Protein AF-A0A7Y2ADX2-F1 (afdb_monomer_lite)

pLDDT: mean 72.51, std 19.2, range [35.09, 95.81]

Foldseek 3Di:
DQAADDDPDDDDPVVRDFDKDWDWDKDDPDPFKIKIWTWIQHCAQNRRDIDIWIWIWGQDPVSQWIWTDIPPAKTKIWGPPDPFKIKMWMKGKDKDWYWDDDPPDDDIKIWIWIKIKTKIKMKGDPDLFKIKMKMKMKIDIPFTAGDDDDDPDDDDDDRDDGDDDDIDIDIDIDMGTDPGPVVVD

Secondary structure (DSSP, 8-state):
-B-S----SS--GGGGB---EEEEEEEE-SSSEEEEEEEEEEEETTEEEEEEEEEEEEE-TTSSEEEEEEETTEEEEEEEEETTEEEEEEEEEEEEEEEE--TTSSSPEEEEEEEEEEEEEEEEEEETTEEEEEEEEEEEEEE--------TT-----------PPPEEEEEEEEEE---GGGG-

Structure (mmCIF, N/CA/C/O backbone):
data_AF-A0A7Y2ADX2-F1
#
_entry.id   AF-A0A7Y2ADX2-F1
#
loop_
_atom_site.group_PDB
_atom_site.id
_atom_site.type_symbol
_atom_site.label_atom_id
_atom_site.label_alt_id
_atom_site.label_comp_id
_atom_site.label_asym_id
_atom_site.label_entity_id
_atom_site.label_seq_id
_atom_site.pdbx_PDB_ins_code
_atom_site.Cartn_x
_atom_site.Cartn_y
_atom_site.Cartn_z
_atom_site.occupancy
_atom_site.B_iso_or_equiv
_atom_site.auth_seq_id
_atom_site.auth_comp_id
_atom_site.auth_asym_id
_atom_site.auth_atom_id
_atom_site.pdbx_PDB_model_num
ATOM 1 N N . ASP A 1 1 ? 12.861 -8.625 -9.118 1.00 37.97 1 ASP A N 1
ATOM 2 C CA . ASP A 1 1 ? 12.105 -9.553 -9.986 1.00 37.97 1 ASP A CA 1
ATOM 3 C C . ASP A 1 1 ? 12.881 -9.891 -11.244 1.00 37.97 1 ASP A C 1
ATOM 5 O O . ASP A 1 1 ? 13.654 -9.062 -11.714 1.00 37.97 1 ASP A O 1
ATOM 9 N N . LEU A 1 2 ? 12.689 -11.105 -11.765 1.00 39.09 2 LEU A N 1
ATOM 10 C CA . LEU A 1 2 ? 13.178 -11.524 -13.081 1.00 39.09 2 LEU A CA 1
ATOM 11 C C . LEU A 1 2 ? 12.022 -11.366 -14.075 1.00 39.09 2 LEU A C 1
ATOM 13 O O . LEU A 1 2 ? 11.062 -12.126 -14.009 1.00 39.09 2 LEU A O 1
ATOM 17 N N . ASN A 1 3 ? 12.097 -10.378 -14.966 1.00 45.97 3 ASN A N 1
ATOM 18 C CA . ASN A 1 3 ? 11.063 -10.101 -15.969 1.00 45.97 3 ASN A CA 1
ATOM 19 C C . ASN A 1 3 ? 11.703 -10.089 -17.369 1.00 45.97 3 ASN A C 1
ATOM 21 O O . ASN A 1 3 ? 12.487 -9.187 -17.663 1.00 45.97 3 ASN A O 1
ATOM 25 N N . GLY A 1 4 ? 11.383 -11.067 -18.226 1.00 45.84 4 GLY A N 1
ATOM 26 C CA . GLY A 1 4 ? 11.897 -11.153 -19.602 1.00 45.84 4 GLY A CA 1
ATOM 27 C C . GLY A 1 4 ? 11.501 -12.440 -20.340 1.00 45.84 4 GLY A C 1
ATOM 28 O O . GLY A 1 4 ? 11.023 -13.389 -19.721 1.00 45.84 4 GLY A O 1
ATOM 29 N N . ASP A 1 5 ? 11.686 -12.454 -21.665 1.00 45.06 5 ASP A N 1
ATOM 30 C CA . ASP A 1 5 ? 11.511 -13.641 -22.515 1.00 45.06 5 ASP A CA 1
ATOM 31 C 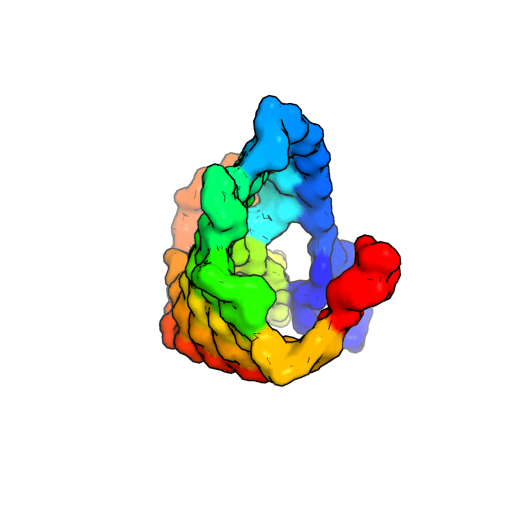C . ASP A 1 5 ? 12.746 -14.552 -22.403 1.00 45.06 5 ASP A C 1
ATOM 33 O O . ASP A 1 5 ? 13.867 -14.168 -22.749 1.00 45.06 5 ASP A O 1
ATOM 37 N N . PHE A 1 6 ? 12.555 -15.758 -21.869 1.00 52.34 6 PHE A N 1
ATOM 38 C CA . PHE A 1 6 ? 13.632 -16.702 -21.585 1.00 52.34 6 PHE A CA 1
ATOM 39 C C . PHE A 1 6 ? 13.892 -17.593 -22.803 1.00 52.34 6 PHE A C 1
ATOM 41 O O . PHE A 1 6 ? 13.465 -18.748 -22.845 1.00 52.34 6 PHE A O 1
ATOM 48 N N . LYS A 1 7 ? 14.639 -17.105 -23.798 1.00 47.12 7 LYS A N 1
ATOM 49 C CA . LYS A 1 7 ? 15.214 -18.017 -24.797 1.00 47.12 7 LYS A CA 1
ATOM 50 C C . LYS A 1 7 ? 16.432 -18.720 -24.195 1.00 47.12 7 LYS A C 1
ATOM 52 O O . LYS A 1 7 ? 17.486 -18.126 -23.983 1.00 47.12 7 LYS A O 1
ATOM 57 N N . VAL A 1 8 ? 16.261 -20.010 -23.897 1.00 47.91 8 VAL A N 1
ATOM 58 C CA . VAL A 1 8 ? 17.317 -20.916 -23.424 1.00 47.91 8 VAL A CA 1
ATOM 59 C C . VAL A 1 8 ? 18.363 -21.067 -24.529 1.00 47.91 8 VAL A C 1
ATOM 61 O O . VAL A 1 8 ? 18.195 -21.852 -25.457 1.00 47.91 8 VAL A O 1
ATOM 64 N N . GLY A 1 9 ? 19.435 -20.284 -24.445 1.00 50.28 9 GLY A N 1
ATOM 65 C CA . GLY A 1 9 ? 20.543 -20.366 -25.389 1.00 50.28 9 GLY A CA 1
ATOM 66 C C . GLY A 1 9 ? 21.407 -19.112 -25.401 1.00 50.28 9 GLY A C 1
ATOM 67 O O . GLY A 1 9 ? 21.120 -18.163 -26.119 1.00 50.28 9 GLY A O 1
ATOM 68 N N . SER A 1 10 ? 22.520 -19.155 -24.665 1.00 44.31 10 SER A N 1
ATOM 69 C CA . SER A 1 10 ? 23.693 -18.271 -24.804 1.00 44.31 10 SER A CA 1
ATOM 70 C C . SER A 1 10 ? 23.552 -16.778 -24.454 1.00 44.31 10 SER A C 1
ATOM 72 O O . SER A 1 10 ? 23.865 -15.935 -25.291 1.00 44.31 10 SER A O 1
ATOM 74 N N . ARG A 1 11 ? 23.183 -16.418 -23.213 1.00 48.66 11 ARG A N 1
ATOM 75 C CA . ARG A 1 11 ? 23.551 -15.096 -22.653 1.00 48.66 11 ARG A CA 1
ATOM 76 C C . ARG A 1 11 ? 23.473 -15.027 -21.128 1.00 48.66 11 ARG A C 1
ATOM 78 O O . ARG A 1 11 ? 22.704 -15.763 -20.513 1.00 48.66 11 ARG A O 1
ATOM 85 N N . ASP A 1 12 ? 24.324 -14.174 -20.556 1.00 51.59 12 ASP A N 1
ATOM 86 C CA . ASP A 1 12 ? 24.577 -14.060 -19.120 1.00 51.59 12 ASP A CA 1
ATOM 87 C C . ASP A 1 12 ? 23.336 -13.596 -18.345 1.00 51.59 12 ASP A C 1
ATOM 89 O O . ASP A 1 12 ? 22.668 -12.617 -18.669 1.00 51.59 12 ASP A O 1
ATOM 93 N N . MET A 1 13 ? 23.034 -14.327 -17.274 1.00 50.97 13 MET A N 1
ATOM 94 C CA . MET A 1 13 ? 21.841 -14.169 -16.436 1.00 50.97 13 MET A CA 1
ATOM 95 C C . MET A 1 13 ? 21.802 -12.826 -15.671 1.00 50.97 13 MET A C 1
ATOM 97 O O . MET A 1 13 ? 20.776 -12.477 -15.087 1.00 50.97 13 MET A O 1
ATOM 101 N N . SER A 1 14 ? 22.910 -12.073 -15.673 1.00 54.25 14 SER A N 1
ATOM 102 C CA . SER A 1 14 ? 23.072 -10.769 -15.019 1.00 54.25 14 SER A CA 1
ATOM 103 C C . SER A 1 14 ? 22.248 -9.656 -15.655 1.00 54.25 14 SER A C 1
ATOM 105 O O . SER A 1 14 ? 21.783 -8.776 -14.935 1.00 54.25 14 SER A O 1
ATOM 107 N N . ASP A 1 15 ? 22.009 -9.715 -16.965 1.00 52.75 15 ASP A N 1
ATOM 108 C CA . ASP A 1 15 ? 21.338 -8.633 -17.700 1.00 52.75 15 ASP A CA 1
ATOM 109 C C . ASP A 1 15 ? 19.821 -8.589 -17.428 1.00 52.75 15 ASP A C 1
ATOM 111 O O . ASP A 1 15 ? 19.144 -7.610 -17.737 1.00 52.75 15 ASP A O 1
ATOM 115 N N . PHE A 1 16 ? 19.281 -9.639 -16.798 1.00 53.59 16 PHE A N 1
ATOM 116 C CA . PHE A 1 16 ? 17.865 -9.772 -16.440 1.00 53.59 16 PHE A CA 1
ATOM 117 C C . PHE A 1 16 ? 17.580 -9.488 -14.957 1.00 53.59 16 PHE A C 1
ATOM 119 O O . PHE A 1 16 ? 16.416 -9.439 -14.548 1.00 53.59 16 PHE A O 1
ATOM 126 N N . LEU A 1 17 ? 18.619 -9.310 -14.132 1.00 58.50 17 LEU A N 1
ATOM 127 C CA . LEU A 1 17 ? 18.470 -9.070 -12.699 1.00 58.50 17 LEU A CA 1
ATOM 128 C C . LEU A 1 17 ? 18.126 -7.604 -12.426 1.00 58.50 17 LEU A C 1
ATOM 130 O O . LEU A 1 17 ? 18.990 -6.733 -12.359 1.00 58.50 17 LEU A O 1
ATOM 134 N N . ARG A 1 18 ? 16.839 -7.336 -12.192 1.00 60.28 18 ARG A N 1
ATOM 135 C CA . ARG A 1 18 ? 16.364 -6.037 -11.704 1.00 60.28 18 ARG A CA 1
ATOM 136 C C . ARG A 1 18 ? 16.272 -6.055 -10.178 1.00 60.28 18 ARG A C 1
ATOM 138 O O . ARG A 1 18 ? 15.409 -6.727 -9.605 1.00 60.28 18 ARG A O 1
ATOM 145 N N . THR A 1 19 ? 17.149 -5.289 -9.530 1.00 64.50 19 THR A N 1
ATOM 146 C CA . THR A 1 19 ? 17.191 -5.116 -8.069 1.00 64.50 19 THR A CA 1
ATOM 147 C C . THR A 1 19 ? 16.574 -3.781 -7.668 1.00 64.50 19 THR A C 1
ATOM 149 O O . THR A 1 19 ? 17.030 -2.730 -8.108 1.00 64.50 19 THR A O 1
ATOM 152 N N . SER A 1 20 ? 15.569 -3.817 -6.799 1.00 66.44 20 SER A N 1
ATOM 153 C CA . SER A 1 20 ? 15.026 -2.640 -6.117 1.00 66.44 20 SER A CA 1
ATOM 154 C C . SER A 1 20 ? 15.457 -2.652 -4.653 1.00 66.44 20 SER A C 1
ATOM 156 O O . SER A 1 20 ? 15.402 -3.696 -4.003 1.00 66.44 20 SER A O 1
ATOM 158 N N . ALA A 1 21 ? 15.850 -1.502 -4.117 1.00 75.56 21 ALA A N 1
ATOM 159 C CA . ALA A 1 21 ? 16.214 -1.344 -2.714 1.00 75.56 21 ALA A CA 1
ATOM 160 C C . ALA A 1 21 ? 15.541 -0.098 -2.139 1.00 75.56 21 ALA A C 1
ATOM 162 O O . ALA A 1 21 ? 15.499 0.943 -2.785 1.00 75.56 21 ALA A O 1
ATOM 163 N N . VAL A 1 22 ? 15.029 -0.185 -0.914 1.00 79.56 22 VAL A N 1
ATOM 164 C CA . VAL A 1 22 ? 14.424 0.957 -0.220 1.00 79.56 22 VAL A CA 1
ATOM 165 C C . VAL A 1 22 ? 15.031 1.056 1.169 1.00 79.56 22 VAL A C 1
ATOM 167 O O . VAL A 1 22 ? 15.044 0.082 1.917 1.00 79.56 22 VAL A O 1
ATOM 170 N N . ALA A 1 23 ? 15.531 2.238 1.512 1.00 84.31 23 ALA A N 1
ATOM 171 C CA . ALA A 1 23 ? 16.031 2.558 2.839 1.00 84.31 23 ALA A CA 1
ATOM 172 C C . ALA A 1 23 ? 15.121 3.619 3.456 1.00 84.31 23 ALA A C 1
ATOM 174 O O . ALA A 1 23 ? 14.997 4.706 2.900 1.00 84.31 23 ALA A O 1
ATOM 175 N N . LEU A 1 24 ? 14.492 3.310 4.592 1.00 85.19 24 LEU A N 1
ATOM 176 C CA . LEU A 1 24 ? 13.612 4.215 5.335 1.00 85.19 24 LEU A CA 1
ATOM 177 C C . LEU A 1 24 ? 14.121 4.371 6.765 1.00 85.19 24 LEU A C 1
ATOM 179 O O . LEU A 1 24 ? 14.483 3.391 7.414 1.00 85.19 24 LEU A O 1
ATOM 183 N N . TYR A 1 25 ? 14.085 5.597 7.269 1.00 88.44 25 TYR A N 1
ATOM 184 C CA . TYR A 1 25 ? 14.363 5.917 8.657 1.00 88.44 25 TYR A CA 1
ATOM 185 C C . TYR A 1 25 ? 13.119 6.526 9.306 1.00 88.44 25 TYR A C 1
ATOM 187 O O . TYR A 1 25 ? 12.644 7.586 8.895 1.00 88.44 25 TYR A O 1
ATOM 195 N N . GLY A 1 26 ? 12.557 5.803 10.278 1.00 90.00 26 GLY A N 1
ATOM 196 C CA . GLY A 1 26 ? 11.286 6.113 10.929 1.00 90.00 26 GLY A CA 1
ATOM 197 C C . GLY A 1 26 ? 11.455 6.746 12.305 1.00 90.00 26 GLY A C 1
ATOM 198 O O . GLY A 1 26 ? 12.150 6.208 13.162 1.00 90.00 26 GLY A O 1
ATOM 199 N N . PHE A 1 27 ? 10.746 7.845 12.532 1.00 90.56 27 PHE A N 1
ATOM 200 C CA . PHE A 1 27 ? 10.614 8.524 13.809 1.00 90.56 27 PHE A CA 1
ATOM 201 C C . PHE A 1 27 ? 9.172 8.413 14.298 1.00 90.56 27 PHE A C 1
ATOM 203 O O . PHE A 1 27 ? 8.222 8.772 13.595 1.00 90.56 27 PHE A O 1
ATOM 210 N N . LYS A 1 28 ? 9.001 7.945 15.534 1.00 90.00 28 LYS A N 1
ATOM 211 C CA . LYS A 1 28 ? 7.713 8.013 16.221 1.00 90.00 28 LYS A CA 1
ATOM 212 C C . LYS A 1 28 ? 7.543 9.426 16.778 1.00 90.00 28 LYS A C 1
ATOM 214 O O . LYS A 1 28 ? 8.301 9.817 17.660 1.00 90.00 28 LYS A O 1
ATOM 219 N N . VAL A 1 29 ? 6.599 10.188 16.227 1.00 86.56 29 VAL A N 1
ATOM 220 C CA . VAL A 1 29 ? 6.349 11.583 16.630 1.00 86.56 29 VAL A CA 1
ATOM 221 C C . VAL A 1 29 ? 5.422 11.618 17.840 1.00 86.56 29 VAL A C 1
ATOM 223 O O . VAL A 1 29 ? 5.742 12.258 18.833 1.00 86.56 29 VAL A O 1
ATOM 226 N N . ASP A 1 30 ? 4.322 10.868 17.771 1.00 85.44 30 ASP A N 1
ATOM 227 C CA . ASP A 1 30 ? 3.309 10.765 18.824 1.00 85.44 30 ASP A CA 1
ATOM 228 C C . ASP A 1 30 ? 2.964 9.283 19.081 1.00 85.44 30 ASP A C 1
ATOM 230 O O . ASP A 1 30 ? 3.464 8.376 18.407 1.00 85.44 30 ASP A O 1
ATOM 234 N N . SER A 1 31 ? 2.089 8.995 20.051 1.00 83.94 31 SER A N 1
ATOM 235 C CA . SER A 1 31 ? 1.569 7.633 20.254 1.00 83.94 31 SER A CA 1
ATOM 236 C C . SER A 1 31 ? 0.827 7.107 19.021 1.00 83.94 31 SER A C 1
ATOM 238 O O . SER A 1 31 ? 0.911 5.913 18.734 1.00 83.94 31 SER A O 1
ATOM 240 N N . ASP A 1 32 ? 0.167 8.005 18.288 1.00 85.44 32 ASP A N 1
ATOM 241 C CA . ASP A 1 32 ? -0.698 7.743 17.143 1.00 85.44 32 ASP A CA 1
ATOM 242 C C . ASP A 1 32 ? -0.035 8.053 15.790 1.00 85.44 32 ASP A C 1
ATOM 244 O O . ASP A 1 32 ? -0.627 7.760 14.751 1.00 85.44 32 ASP A O 1
ATOM 248 N N . ARG A 1 33 ? 1.177 8.635 15.768 1.00 87.94 33 ARG A N 1
ATOM 249 C CA . ARG A 1 33 ? 1.826 9.126 14.538 1.00 87.94 33 ARG A CA 1
ATOM 250 C C . ARG A 1 33 ? 3.267 8.684 14.399 1.00 87.94 33 ARG A C 1
ATOM 252 O O . ARG A 1 33 ? 4.100 8.905 15.277 1.00 87.94 33 ARG A O 1
ATOM 259 N N . THR A 1 34 ? 3.573 8.147 13.227 1.00 91.31 34 THR A N 1
ATOM 260 C CA . THR A 1 34 ? 4.922 7.754 12.826 1.00 91.31 34 THR A CA 1
ATOM 261 C C . THR A 1 34 ? 5.228 8.343 11.460 1.00 91.31 34 THR A C 1
ATOM 263 O O . THR A 1 34 ? 4.425 8.238 10.536 1.00 91.31 34 THR A O 1
ATOM 266 N N . VAL A 1 35 ? 6.395 8.961 11.330 1.00 91.50 35 VAL A N 1
ATOM 267 C CA . VAL A 1 35 ? 6.878 9.534 10.072 1.00 91.50 35 VAL A CA 1
ATOM 268 C C . VAL A 1 35 ? 8.175 8.842 9.709 1.00 91.50 35 VAL A C 1
ATOM 270 O O . VAL A 1 35 ? 9.055 8.717 10.552 1.00 91.50 35 VAL A O 1
ATOM 273 N N . ALA A 1 36 ? 8.314 8.399 8.469 1.00 90.25 36 ALA A N 1
ATOM 274 C CA . ALA A 1 36 ? 9.543 7.836 7.944 1.00 90.25 36 ALA A CA 1
ATOM 275 C C . ALA A 1 36 ? 10.008 8.625 6.724 1.00 90.25 36 ALA A C 1
ATOM 277 O O . ALA A 1 36 ? 9.212 9.004 5.869 1.00 90.25 36 ALA A O 1
ATOM 278 N N . LEU A 1 37 ? 11.311 8.860 6.650 1.00 90.31 37 LEU A N 1
ATOM 279 C CA . LEU A 1 37 ? 11.966 9.503 5.520 1.00 90.31 37 LEU A CA 1
ATOM 280 C C . LEU A 1 37 ? 13.008 8.554 4.962 1.00 90.31 37 LEU A C 1
ATOM 282 O O . LEU A 1 37 ? 13.715 7.889 5.718 1.00 90.31 37 LEU A O 1
ATOM 286 N N . GLY A 1 38 ? 13.129 8.497 3.646 1.00 87.31 38 GLY A N 1
ATOM 287 C CA . GLY A 1 38 ? 14.125 7.641 3.043 1.00 87.31 38 GLY A CA 1
ATOM 288 C C . GLY A 1 38 ? 14.275 7.807 1.550 1.00 87.31 38 GLY A C 1
ATOM 289 O O . GLY A 1 38 ? 13.786 8.763 0.954 1.00 87.31 38 GLY A O 1
ATOM 290 N N . LEU A 1 39 ? 14.998 6.863 0.965 1.00 84.94 39 LEU A N 1
ATOM 291 C CA . LEU A 1 39 ? 15.310 6.819 -0.452 1.00 84.94 39 LEU A CA 1
ATOM 292 C C . LEU A 1 39 ? 14.952 5.438 -0.987 1.00 84.94 39 LEU A C 1
ATOM 294 O O . LEU A 1 39 ? 15.259 4.413 -0.375 1.00 84.94 39 LEU A O 1
ATOM 298 N N . SER A 1 40 ? 14.317 5.427 -2.148 1.00 80.94 40 SER A N 1
ATOM 299 C CA . SER A 1 40 ? 14.081 4.220 -2.928 1.00 80.94 40 SER A CA 1
ATOM 300 C C . SER A 1 40 ? 14.953 4.251 -4.170 1.00 80.94 40 SER A C 1
ATOM 302 O O . SER A 1 40 ? 15.000 5.253 -4.874 1.00 80.94 40 SER A O 1
ATOM 304 N N . TYR A 1 41 ? 15.648 3.151 -4.418 1.00 77.19 41 TYR A N 1
ATOM 305 C CA . TYR A 1 41 ? 16.287 2.823 -5.678 1.00 77.19 41 TYR A CA 1
ATOM 306 C C . TYR A 1 41 ? 15.402 1.792 -6.371 1.00 77.19 41 TYR A C 1
ATOM 308 O O . TYR A 1 41 ? 15.243 0.668 -5.886 1.00 77.19 41 TYR A O 1
ATOM 316 N N . SER A 1 42 ? 14.730 2.185 -7.445 1.00 68.31 42 SER A N 1
ATOM 317 C CA . SER A 1 42 ? 13.776 1.326 -8.152 1.00 68.31 42 SER A CA 1
ATOM 318 C C . SER A 1 42 ? 13.666 1.720 -9.619 1.00 68.31 42 SER A C 1
ATOM 320 O O . SER A 1 42 ? 13.999 2.838 -10.004 1.00 68.31 42 SER A O 1
ATOM 322 N N . TYR A 1 43 ? 13.183 0.791 -10.440 1.00 61.69 43 TYR A N 1
ATOM 323 C CA . TYR A 1 43 ? 12.965 0.994 -11.873 1.00 61.69 43 TYR A CA 1
ATOM 324 C C . TYR A 1 43 ? 11.580 1.611 -12.128 1.00 61.69 43 TYR A C 1
ATOM 326 O O . TYR A 1 43 ? 10.711 0.985 -12.728 1.00 61.69 43 TYR A O 1
ATOM 334 N N . VAL A 1 44 ? 11.345 2.811 -11.591 1.00 58.22 44 VAL A N 1
ATOM 335 C CA . VAL A 1 44 ? 10.087 3.555 -11.780 1.00 58.22 4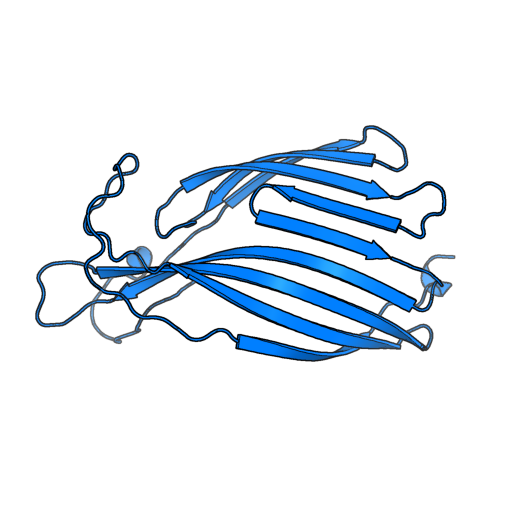4 VAL A CA 1
ATOM 336 C C . VAL A 1 44 ? 10.175 4.336 -13.093 1.00 58.22 44 VAL A C 1
ATOM 338 O O . VAL A 1 44 ? 11.227 4.900 -13.380 1.00 58.22 44 VAL A O 1
ATOM 341 N N . PHE A 1 45 ? 9.099 4.355 -13.889 1.00 54.78 45 PHE A N 1
ATOM 342 C CA . PHE A 1 45 ? 9.094 4.915 -15.255 1.00 54.78 45 PHE A CA 1
ATOM 343 C C . PHE A 1 45 ? 10.182 4.306 -16.151 1.00 54.78 45 PHE A C 1
ATOM 345 O O . PHE A 1 45 ? 10.877 5.018 -16.858 1.00 54.78 45 PHE A O 1
ATOM 352 N N . GLY A 1 46 ? 10.421 2.996 -16.018 1.00 51.94 46 GLY A N 1
ATOM 353 C CA . GLY A 1 46 ? 11.352 2.272 -16.883 1.00 51.94 46 GLY A CA 1
ATOM 354 C C . GLY A 1 46 ? 12.822 2.687 -16.824 1.00 51.94 46 GLY A C 1
ATOM 355 O O . GLY A 1 46 ? 13.627 2.264 -17.648 1.00 51.94 46 GLY A O 1
ATOM 356 N N . GLN A 1 47 ? 13.219 3.447 -15.808 1.00 58.56 47 GLN A N 1
ATOM 357 C CA . GLN A 1 47 ? 14.607 3.842 -15.616 1.00 58.56 47 GLN A CA 1
ATOM 358 C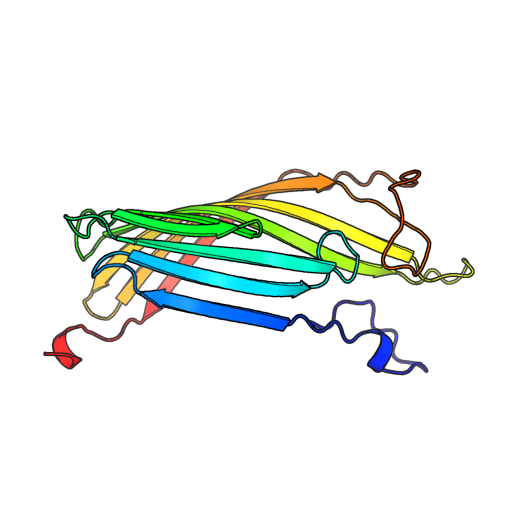 C . GLN A 1 47 ? 15.017 3.615 -14.170 1.00 58.56 47 GLN A C 1
ATOM 360 O O . GLN A 1 47 ? 14.217 3.780 -13.246 1.00 58.56 47 GLN A O 1
ATOM 365 N N . ALA A 1 48 ? 16.281 3.237 -13.963 1.00 68.19 48 ALA A N 1
ATOM 366 C CA . ALA A 1 48 ? 16.853 3.148 -12.627 1.00 68.19 48 ALA A CA 1
ATOM 367 C C . ALA A 1 48 ? 16.835 4.543 -11.983 1.00 68.19 48 ALA A C 1
ATOM 369 O O . ALA A 1 48 ? 17.637 5.411 -12.324 1.00 68.19 48 ALA A O 1
ATOM 370 N N . SER A 1 49 ? 15.905 4.742 -11.053 1.00 66.75 49 SER A N 1
ATOM 371 C CA . SER A 1 49 ? 15.606 6.039 -10.458 1.00 66.75 49 SER A CA 1
ATOM 372 C C . SER A 1 49 ? 15.806 5.991 -8.948 1.00 66.75 49 SER A C 1
ATOM 374 O O . SER A 1 49 ? 15.409 5.033 -8.278 1.00 66.75 49 SER A O 1
ATOM 376 N N . ILE A 1 50 ? 16.417 7.046 -8.403 1.00 76.56 50 ILE A N 1
ATOM 377 C CA . ILE A 1 50 ? 16.505 7.273 -6.958 1.00 76.56 50 ILE A CA 1
ATOM 378 C C . ILE A 1 50 ? 15.439 8.300 -6.590 1.00 76.56 50 ILE A C 1
ATOM 380 O O . ILE A 1 50 ? 15.562 9.472 -6.941 1.00 76.56 50 ILE A O 1
ATOM 384 N N . LEU A 1 51 ? 14.397 7.866 -5.884 1.00 79.44 51 LEU A N 1
ATOM 385 C CA . LEU A 1 51 ? 13.290 8.727 -5.475 1.00 79.44 51 LEU A CA 1
ATOM 386 C C . LEU A 1 51 ? 13.263 8.898 -3.954 1.00 79.44 51 LEU A C 1
ATOM 388 O O . LEU A 1 51 ? 13.373 7.900 -3.227 1.00 79.44 51 LEU A O 1
ATOM 392 N N . PRO A 1 52 ? 13.083 10.133 -3.450 1.00 83.31 52 PRO A N 1
ATOM 393 C CA . PRO A 1 52 ? 12.792 10.341 -2.044 1.00 83.31 52 PRO A CA 1
ATOM 394 C C . PRO A 1 52 ? 11.442 9.719 -1.697 1.00 83.31 52 PRO A C 1
ATOM 396 O O . PRO A 1 52 ? 10.457 9.906 -2.410 1.00 83.31 52 PRO A O 1
ATOM 399 N N . VAL A 1 53 ? 11.413 8.989 -0.585 1.00 84.00 53 VAL A N 1
ATOM 400 C CA . VAL A 1 53 ? 10.208 8.360 -0.051 1.00 84.00 53 VAL A CA 1
ATOM 401 C C . VAL A 1 53 ? 9.867 8.995 1.281 1.00 84.00 53 VAL A C 1
ATOM 403 O O . VAL A 1 53 ? 10.698 9.063 2.189 1.00 84.00 53 VAL A O 1
ATOM 406 N N . ILE A 1 54 ? 8.619 9.436 1.399 1.00 85.88 54 ILE A N 1
ATOM 407 C CA . ILE A 1 54 ? 8.068 9.956 2.647 1.00 85.88 54 ILE A CA 1
ATOM 408 C C . ILE A 1 54 ? 6.924 9.043 3.049 1.00 85.88 54 ILE A C 1
ATOM 410 O O . ILE A 1 54 ? 5.905 8.986 2.362 1.00 85.88 54 ILE A O 1
ATOM 414 N N . ALA A 1 55 ? 7.094 8.341 4.164 1.00 87.00 55 ALA A N 1
ATOM 415 C CA . ALA A 1 55 ? 6.054 7.525 4.757 1.00 87.00 55 ALA A CA 1
ATOM 416 C C . ALA A 1 55 ? 5.426 8.250 5.953 1.00 87.00 55 ALA A C 1
ATOM 418 O O . ALA A 1 55 ? 6.122 8.744 6.837 1.00 87.00 55 ALA A O 1
ATOM 419 N N . TYR A 1 56 ? 4.105 8.315 5.997 1.00 88.62 56 TYR A N 1
ATOM 420 C CA . TYR A 1 56 ? 3.345 8.927 7.072 1.00 88.62 56 TYR A CA 1
ATOM 421 C C . TYR A 1 56 ? 2.245 7.974 7.514 1.00 88.62 56 TYR A C 1
ATOM 423 O O . TYR A 1 56 ? 1.348 7.643 6.744 1.00 88.62 56 TYR A O 1
ATOM 431 N N . TYR A 1 57 ? 2.311 7.569 8.773 1.00 88.62 57 TYR A N 1
ATOM 432 C CA . TYR A 1 57 ? 1.324 6.719 9.411 1.00 88.62 57 TYR A CA 1
ATOM 433 C C . TYR A 1 57 ? 0.662 7.502 10.531 1.00 88.62 57 TYR A C 1
ATOM 435 O O . TYR A 1 57 ? 1.340 7.996 11.435 1.00 88.62 57 TYR A O 1
ATOM 443 N N . LYS A 1 58 ? -0.663 7.598 10.492 1.00 88.31 58 LYS A N 1
ATOM 444 C CA . LYS A 1 58 ? -1.456 8.200 11.560 1.00 88.31 58 LYS A CA 1
ATOM 445 C C . LYS A 1 58 ? -2.648 7.328 11.890 1.00 88.31 58 LYS A C 1
ATOM 447 O O . LYS A 1 58 ? -3.431 6.994 11.011 1.00 88.31 58 LYS A O 1
ATOM 452 N N . THR A 1 59 ? -2.824 7.032 13.166 1.00 84.00 59 THR A N 1
ATOM 453 C CA . THR A 1 59 ? -4.068 6.488 13.713 1.00 84.00 59 THR A CA 1
ATOM 454 C C . THR A 1 59 ? -4.847 7.642 14.349 1.00 84.00 59 THR A C 1
ATOM 456 O O . THR A 1 59 ? -4.255 8.565 14.891 1.00 84.00 59 THR A O 1
ATOM 459 N N . SER A 1 60 ? -6.168 7.689 14.205 1.00 81.81 60 SER A N 1
ATOM 460 C CA . SER A 1 60 ? -6.997 8.737 14.819 1.00 81.81 60 SER A CA 1
ATOM 461 C C . SER A 1 60 ? -7.280 8.433 16.295 1.00 81.81 60 SER A C 1
ATOM 463 O O . SER A 1 60 ? -7.126 7.293 16.726 1.00 81.81 60 SER A O 1
ATOM 465 N N . PHE A 1 61 ? -7.752 9.435 17.046 1.00 63.84 61 PHE A N 1
ATOM 466 C CA . PHE A 1 61 ? -8.050 9.348 18.485 1.00 63.84 61 PHE A CA 1
ATOM 467 C C . PHE A 1 61 ? -9.037 8.231 18.858 1.00 63.84 61 PHE A C 1
ATOM 469 O O . PHE A 1 61 ? -8.904 7.651 19.928 1.00 63.84 61 PHE A O 1
ATOM 476 N N . ASP A 1 62 ? -9.980 7.898 17.974 1.00 75.50 62 ASP A N 1
ATOM 477 C CA . ASP A 1 62 ? -10.942 6.812 18.211 1.00 75.50 62 ASP A CA 1
ATOM 478 C C . ASP A 1 62 ? -10.406 5.427 17.803 1.00 75.50 62 ASP A C 1
ATOM 480 O O . ASP A 1 62 ? -11.152 4.454 17.842 1.00 75.50 62 ASP A O 1
ATOM 484 N N . GLU A 1 63 ? -9.164 5.327 17.311 1.00 79.94 63 GLU A N 1
ATOM 485 C CA . GLU A 1 63 ? -8.532 4.113 16.750 1.00 79.94 63 GLU A CA 1
ATOM 486 C C . GLU A 1 63 ? -9.246 3.501 15.525 1.00 79.94 63 GLU A C 1
ATOM 488 O O . GLU A 1 63 ? -8.748 2.569 14.893 1.00 79.94 63 GLU A O 1
ATOM 493 N N . ARG A 1 64 ? -10.386 4.073 15.120 1.00 89.25 64 ARG A N 1
ATOM 494 C CA . ARG A 1 64 ? -11.200 3.620 13.982 1.00 89.25 64 ARG A CA 1
ATOM 495 C C . ARG A 1 64 ? -10.703 4.099 12.631 1.00 89.25 64 ARG A C 1
ATOM 497 O O . ARG A 1 64 ? -11.177 3.603 11.619 1.00 89.25 64 ARG A O 1
ATOM 504 N N . TRP A 1 65 ? -9.824 5.090 12.580 1.00 91.19 65 TRP A N 1
ATOM 505 C CA . TRP A 1 65 ? -9.305 5.624 11.322 1.00 91.19 65 TRP A CA 1
ATOM 506 C C . TRP A 1 65 ? -7.789 5.535 11.314 1.00 91.19 65 TRP A C 1
ATOM 508 O O . TRP A 1 65 ? -7.140 5.938 12.276 1.00 91.19 65 TRP A O 1
ATOM 518 N N . GLY A 1 66 ? -7.240 5.019 10.224 1.00 91.06 66 GLY A N 1
ATOM 519 C CA . GLY A 1 66 ? -5.818 4.994 9.928 1.00 91.06 66 GLY A CA 1
ATOM 520 C C . GLY A 1 66 ? -5.559 5.680 8.594 1.00 91.06 66 GLY A C 1
ATOM 521 O O . GLY A 1 66 ? -6.327 5.516 7.652 1.00 91.06 66 GLY A O 1
ATOM 522 N N . LEU A 1 67 ? -4.485 6.446 8.514 1.00 92.06 67 LEU A N 1
ATOM 523 C CA . LEU A 1 67 ? -3.971 7.034 7.290 1.00 92.06 67 LEU A CA 1
ATOM 524 C C . LEU A 1 67 ? -2.548 6.518 7.093 1.00 92.06 67 LEU A C 1
ATOM 526 O O . LEU A 1 67 ? -1.717 6.652 7.991 1.00 92.06 67 LEU A O 1
ATOM 530 N N . GLU A 1 68 ? -2.289 5.945 5.927 1.00 90.81 68 GLU A N 1
ATOM 531 C CA . GLU A 1 68 ? -1.010 5.378 5.516 1.00 90.81 68 GLU A CA 1
ATOM 532 C C . GLU A 1 68 ? -0.627 6.037 4.190 1.00 90.81 68 GLU A C 1
ATOM 534 O O . GLU A 1 68 ? -1.223 5.769 3.151 1.00 90.81 68 GLU A O 1
ATOM 539 N N . LEU A 1 69 ? 0.330 6.954 4.211 1.00 90.50 69 LEU A N 1
ATOM 540 C CA . LEU A 1 69 ? 0.852 7.597 3.008 1.00 90.50 69 LEU A CA 1
ATOM 541 C C . LEU A 1 69 ? 2.283 7.130 2.803 1.00 90.50 69 LEU A C 1
ATOM 543 O O . LEU A 1 69 ? 3.061 7.139 3.748 1.00 90.50 69 LEU A O 1
ATOM 547 N N . VAL A 1 70 ? 2.648 6.764 1.584 1.00 87.94 70 VAL A N 1
ATOM 548 C CA . VAL A 1 70 ? 4.019 6.449 1.177 1.00 87.94 70 VAL A CA 1
ATOM 549 C C . VAL A 1 70 ? 4.260 7.163 -0.143 1.00 87.94 70 VAL A C 1
ATOM 551 O O . VAL A 1 70 ? 4.073 6.597 -1.211 1.00 87.94 70 VAL A O 1
ATOM 554 N N . LEU A 1 71 ? 4.616 8.441 -0.094 1.00 85.81 71 LEU A N 1
ATOM 555 C CA . LEU A 1 71 ? 4.736 9.263 -1.295 1.00 85.81 71 LEU A CA 1
ATOM 556 C C . LEU A 1 71 ? 6.060 8.995 -2.029 1.00 85.81 71 LEU A C 1
ATOM 558 O O . LEU A 1 71 ? 7.085 8.856 -1.356 1.00 85.81 71 LEU A O 1
ATOM 562 N N . PRO A 1 72 ? 6.060 8.972 -3.379 1.00 74.75 72 PRO A N 1
ATOM 563 C CA . PRO A 1 72 ? 4.903 9.105 -4.285 1.00 74.75 72 PRO A CA 1
ATOM 564 C C . PRO A 1 72 ? 4.173 7.777 -4.596 1.00 74.75 72 PRO A C 1
ATOM 566 O O . PRO A 1 72 ? 3.261 7.767 -5.414 1.00 74.75 72 PRO A O 1
ATOM 569 N N . ALA A 1 73 ? 4.581 6.664 -3.984 1.00 82.00 73 ALA A N 1
ATOM 570 C CA . ALA A 1 73 ? 4.170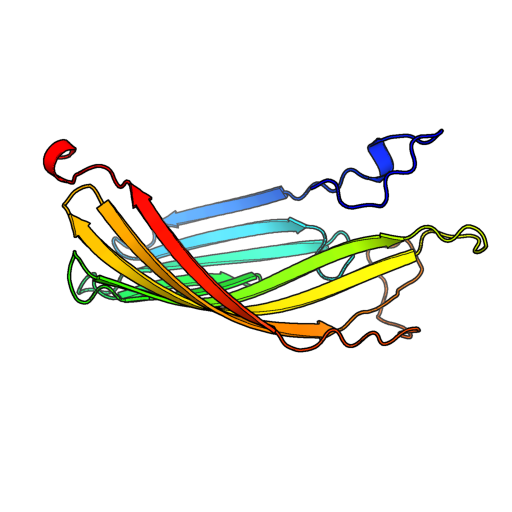 5.312 -4.360 1.00 82.00 73 ALA A CA 1
ATOM 571 C C . ALA A 1 73 ? 2.722 4.939 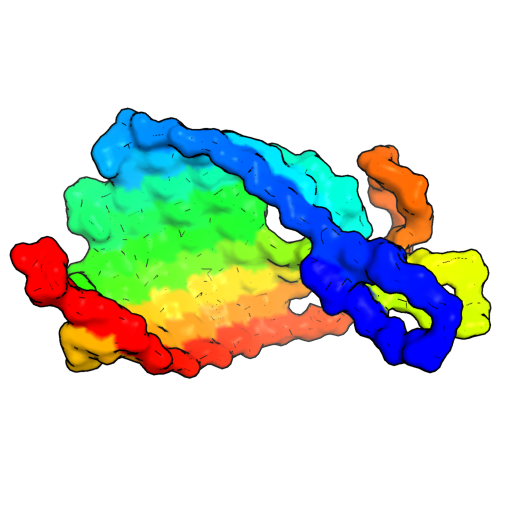-3.993 1.00 82.00 73 ALA A C 1
ATOM 573 O O . ALA A 1 73 ? 2.056 4.273 -4.772 1.00 82.00 73 ALA A O 1
ATOM 574 N N . SER A 1 74 ? 2.208 5.311 -2.821 1.00 87.62 74 SER A N 1
ATOM 575 C CA . SER A 1 74 ? 0.843 4.949 -2.420 1.00 87.62 74 SER A CA 1
ATOM 576 C C . SER A 1 74 ? 0.244 5.872 -1.364 1.00 87.62 74 SER A C 1
ATOM 578 O O . SER A 1 74 ? 0.940 6.551 -0.608 1.00 87.62 74 SER A O 1
ATOM 580 N N . ALA A 1 75 ? -1.082 5.879 -1.307 1.00 91.62 75 ALA A N 1
ATOM 581 C CA . ALA A 1 75 ? -1.868 6.519 -0.268 1.00 91.62 75 ALA A CA 1
ATOM 582 C C . ALA A 1 75 ? -3.067 5.629 0.065 1.00 91.62 75 ALA A C 1
ATOM 584 O O . ALA A 1 75 ? -3.854 5.292 -0.816 1.00 91.62 75 ALA A O 1
ATOM 585 N N . ARG A 1 76 ? -3.228 5.261 1.335 1.00 93.94 76 ARG A N 1
ATOM 586 C CA . ARG A 1 76 ? -4.291 4.381 1.815 1.00 93.94 76 ARG A CA 1
ATOM 587 C C . ARG A 1 76 ? -4.918 4.933 3.090 1.00 93.94 76 ARG A C 1
ATOM 589 O O . ARG A 1 76 ? -4.251 5.448 3.982 1.00 93.94 76 ARG A O 1
ATOM 596 N N . ILE A 1 77 ? -6.230 4.804 3.176 1.00 94.06 77 ILE A N 1
ATOM 597 C CA . ILE A 1 77 ? -7.042 5.109 4.345 1.00 94.06 77 ILE A CA 1
ATOM 598 C C . ILE A 1 77 ? -7.653 3.799 4.825 1.00 94.06 77 ILE A C 1
ATOM 600 O O . ILE A 1 77 ? -8.199 3.024 4.041 1.00 94.06 77 ILE A O 1
ATOM 604 N N . ARG A 1 78 ? -7.569 3.560 6.129 1.00 93.38 78 ARG A N 1
ATOM 605 C CA . ARG A 1 78 ? -8.148 2.414 6.821 1.00 93.38 78 ARG A CA 1
ATOM 606 C C . ARG A 1 78 ? -9.272 2.889 7.731 1.00 93.38 78 ARG A C 1
ATOM 608 O O . ARG A 1 78 ? -9.076 3.823 8.505 1.00 93.38 78 ARG A O 1
ATOM 615 N N . HIS A 1 79 ? -10.419 2.224 7.685 1.00 93.19 79 HIS A N 1
ATOM 616 C CA . HIS A 1 79 ? -11.530 2.450 8.600 1.00 93.19 79 HIS A CA 1
ATOM 617 C C . HIS A 1 79 ? -11.946 1.150 9.299 1.00 93.19 79 HIS A C 1
ATOM 619 O O . HIS A 1 79 ? -12.213 0.145 8.650 1.00 93.19 79 HIS A O 1
ATOM 625 N N . VAL A 1 80 ? -12.014 1.170 10.626 1.00 93.44 80 VAL A N 1
ATOM 626 C CA . VAL A 1 80 ? -12.368 0.040 11.492 1.00 93.44 80 VAL A CA 1
ATOM 627 C C . VAL A 1 80 ? -13.596 0.442 12.315 1.00 93.44 80 VAL A C 1
ATOM 629 O O . VAL A 1 80 ? -13.440 0.970 13.416 1.00 93.44 80 VAL A O 1
ATOM 632 N N . PRO A 1 81 ? -14.826 0.274 11.798 1.00 89.94 81 PRO A N 1
ATOM 633 C CA . PRO A 1 81 ? -16.035 0.606 12.553 1.00 89.94 81 PRO A CA 1
ATOM 634 C C . PRO A 1 81 ? -16.218 -0.306 13.771 1.00 89.94 81 PRO A C 1
ATOM 636 O O . PRO A 1 81 ? -16.575 0.174 14.844 1.00 89.94 81 PRO A O 1
ATOM 639 N N . ASP A 1 82 ? -15.899 -1.593 13.610 1.00 89.75 82 ASP A N 1
ATOM 640 C CA . ASP A 1 82 ? -15.921 -2.606 14.661 1.00 89.75 82 ASP A CA 1
ATOM 641 C C . ASP A 1 82 ? -14.645 -3.444 14.589 1.00 89.75 82 ASP A C 1
ATOM 643 O O . ASP A 1 82 ? -14.106 -3.634 13.500 1.00 89.75 82 ASP A O 1
ATOM 647 N N . PRO A 1 83 ? -14.213 -4.089 15.685 1.00 87.88 83 PRO A N 1
ATOM 648 C CA . PRO A 1 83 ? -13.056 -4.983 15.658 1.00 87.88 83 PRO A CA 1
ATOM 649 C C . PRO A 1 83 ? -13.157 -6.145 14.657 1.00 87.88 83 PRO A C 1
ATOM 651 O O . PRO A 1 83 ? -12.133 -6.750 14.358 1.00 87.88 83 PRO A O 1
ATOM 654 N N . LYS A 1 84 ? -14.369 -6.459 14.180 1.00 91.38 84 LYS A N 1
ATOM 655 C CA . LYS A 1 84 ? -14.677 -7.537 13.230 1.00 91.38 84 LYS A CA 1
ATOM 656 C C . LYS A 1 84 ? -14.762 -7.077 11.776 1.00 91.38 84 LYS A C 1
ATOM 658 O O . LYS A 1 84 ? -14.923 -7.921 10.904 1.00 91.38 84 LYS A O 1
ATOM 663 N N . ASN A 1 85 ? -14.741 -5.770 11.515 1.00 93.25 85 ASN A N 1
ATOM 664 C CA . ASN A 1 85 ? -14.942 -5.191 10.190 1.00 93.25 85 ASN A CA 1
ATOM 665 C C . ASN A 1 85 ? -13.823 -4.192 9.908 1.00 93.25 85 ASN A C 1
ATOM 667 O O . ASN A 1 85 ? -13.655 -3.229 10.653 1.00 93.25 85 ASN A O 1
ATOM 671 N N . VAL A 1 86 ? -13.094 -4.387 8.816 1.00 94.12 86 VAL A N 1
ATOM 672 C CA . VAL A 1 86 ? -12.024 -3.483 8.400 1.00 94.12 86 VAL A CA 1
ATOM 673 C C . VAL A 1 86 ? -12.229 -3.099 6.944 1.00 94.12 86 VAL A C 1
ATOM 675 O O . VAL A 1 86 ? -12.447 -3.944 6.083 1.00 94.12 86 VAL A O 1
ATOM 678 N N . PHE A 1 87 ? -12.158 -1.806 6.670 1.00 95.38 87 PHE A N 1
ATOM 679 C CA . PHE A 1 87 ? -12.235 -1.235 5.337 1.00 95.38 87 PHE A CA 1
ATOM 680 C C . PHE A 1 87 ? -10.917 -0.553 5.006 1.00 95.38 87 PHE A C 1
ATOM 682 O O . PHE A 1 87 ? -10.339 0.143 5.839 1.00 95.38 87 PHE A O 1
ATOM 689 N N . TYR A 1 88 ? -10.477 -0.709 3.770 1.00 94.81 88 TYR A N 1
ATOM 690 C CA . TYR A 1 88 ? -9.328 -0.027 3.208 1.00 94.81 88 TYR A CA 1
ATOM 691 C C . TYR A 1 88 ? -9.740 0.608 1.892 1.00 94.81 88 TYR A C 1
ATOM 693 O O . TYR A 1 88 ? -10.417 -0.021 1.082 1.00 94.81 88 TYR A O 1
ATOM 701 N N . VAL A 1 89 ? -9.307 1.838 1.669 1.00 95.38 89 VAL A N 1
ATOM 702 C CA . VAL A 1 89 ? -9.454 2.543 0.397 1.00 95.38 89 VAL A CA 1
ATOM 703 C C . VAL A 1 89 ? -8.122 3.194 0.096 1.00 95.38 89 VAL A C 1
ATOM 705 O O . VAL A 1 89 ? -7.574 3.880 0.956 1.00 95.38 89 VAL A O 1
ATOM 708 N N . GLY A 1 90 ? -7.580 2.986 -1.094 1.00 92.94 90 GLY A N 1
ATOM 709 C CA . GLY A 1 90 ? -6.291 3.555 -1.441 1.00 92.94 90 GLY A CA 1
ATOM 710 C C . GLY A 1 90 ? -6.044 3.663 -2.931 1.00 92.94 90 GLY A C 1
ATOM 711 O O . GLY A 1 90 ? -6.795 3.143 -3.753 1.00 92.94 90 GLY A O 1
ATOM 712 N N . ALA A 1 91 ? -4.969 4.367 -3.244 1.00 88.88 91 ALA A N 1
ATOM 713 C CA . ALA A 1 91 ? -4.383 4.446 -4.563 1.00 88.88 91 ALA A CA 1
ATOM 714 C C . ALA A 1 91 ? -2.903 4.073 -4.463 1.00 88.88 91 ALA A C 1
ATOM 716 O O . ALA A 1 91 ? -2.205 4.507 -3.544 1.00 88.88 91 ALA A O 1
ATOM 717 N N . GLU A 1 92 ? -2.430 3.282 -5.410 1.00 85.81 92 GLU A N 1
ATOM 718 C CA . GLU A 1 92 ? -1.042 2.868 -5.545 1.00 85.81 92 GLU A CA 1
ATOM 719 C C . GLU A 1 92 ? -0.568 3.175 -6.961 1.00 85.81 92 GLU A C 1
ATOM 721 O O . GLU A 1 92 ? -1.303 2.999 -7.931 1.00 85.81 92 GLU A O 1
ATOM 726 N N . VAL A 1 93 ? 0.663 3.651 -7.071 1.00 79.12 93 VAL A N 1
ATOM 727 C CA . VAL A 1 93 ? 1.351 3.917 -8.326 1.00 79.12 93 VAL A CA 1
ATOM 728 C C . VAL A 1 93 ? 2.451 2.876 -8.464 1.00 79.12 93 VAL A C 1
ATOM 730 O O . VAL A 1 93 ? 3.349 2.796 -7.625 1.00 79.12 93 VAL A O 1
ATOM 733 N N . SER A 1 94 ? 2.385 2.081 -9.527 1.00 70.50 94 SER A N 1
ATOM 734 C CA . SER A 1 94 ? 3.366 1.044 -9.833 1.00 70.50 94 SER A CA 1
ATOM 735 C C . SER A 1 94 ? 3.990 1.298 -11.202 1.00 70.50 94 SER A C 1
ATOM 737 O O . SER A 1 94 ? 3.300 1.671 -12.148 1.00 70.50 94 SER A O 1
ATOM 739 N N . GLY A 1 95 ? 5.304 1.106 -11.308 1.00 62.47 95 GLY A N 1
ATOM 740 C CA . GLY A 1 95 ? 6.046 1.179 -12.564 1.00 62.47 95 GLY A CA 1
ATOM 741 C C . GLY A 1 95 ? 6.716 -0.160 -12.848 1.00 62.47 95 GLY A C 1
ATOM 742 O O . GLY A 1 95 ? 7.436 -0.674 -11.994 1.00 62.47 95 GLY A O 1
ATOM 743 N N . ALA A 1 96 ? 6.489 -0.723 -14.032 1.00 58.12 96 ALA A N 1
ATOM 744 C CA . ALA A 1 96 ? 7.138 -1.943 -14.502 1.00 58.12 96 ALA A CA 1
ATOM 745 C C . ALA A 1 96 ? 7.928 -1.672 -15.790 1.00 58.12 96 ALA A C 1
ATOM 747 O O . ALA A 1 96 ? 7.529 -0.855 -16.615 1.00 58.12 96 ALA A O 1
ATOM 748 N N . GLN A 1 97 ? 9.041 -2.384 -15.976 1.00 57.41 97 GLN A N 1
ATOM 749 C CA . GLN A 1 97 ? 9.867 -2.302 -17.180 1.00 57.41 97 GLN A CA 1
ATOM 750 C C . GLN A 1 97 ? 10.129 -3.698 -17.733 1.00 57.41 97 GLN A C 1
ATOM 752 O O . GLN A 1 97 ? 10.687 -4.554 -17.039 1.00 57.41 97 GLN A O 1
ATOM 757 N N . TYR A 1 98 ? 9.775 -3.910 -18.994 1.00 53.84 98 TYR A N 1
ATOM 758 C CA . TYR A 1 98 ? 10.033 -5.144 -19.724 1.00 53.84 98 TYR A CA 1
ATOM 759 C C . TYR A 1 98 ? 11.126 -4.905 -20.759 1.00 53.84 98 TYR A C 1
ATOM 761 O O . TYR A 1 98 ? 11.156 -3.876 -21.424 1.00 53.84 98 TYR A O 1
ATOM 769 N N . LEU A 1 99 ? 12.051 -5.850 -20.876 1.00 58.31 99 LEU A N 1
ATOM 770 C CA . LEU A 1 99 ? 13.107 -5.823 -21.880 1.00 58.31 99 LEU A CA 1
ATOM 771 C C . LEU A 1 99 ? 12.677 -6.706 -23.056 1.00 58.31 99 LEU A C 1
ATOM 773 O O . LEU A 1 99 ? 12.447 -7.900 -22.870 1.00 58.31 99 LEU A O 1
ATOM 777 N N . LEU A 1 100 ? 12.541 -6.116 -24.241 1.00 56.50 100 LEU A N 1
ATOM 778 C CA . LEU A 1 100 ? 12.185 -6.793 -25.484 1.00 56.50 100 LEU A CA 1
ATOM 779 C C . LEU A 1 100 ? 13.400 -6.819 -26.417 1.00 56.50 100 LEU A C 1
ATOM 781 O O . LEU A 1 100 ? 13.994 -5.786 -26.724 1.00 56.50 100 LEU A O 1
ATOM 785 N N . TYR A 1 101 ? 13.743 -8.012 -26.897 1.00 53.94 101 TYR A N 1
ATOM 786 C CA . TYR A 1 101 ? 14.764 -8.214 -27.922 1.00 53.94 101 TYR A CA 1
ATOM 787 C C . TYR A 1 101 ? 14.082 -8.672 -29.212 1.00 53.94 101 TYR A C 1
ATOM 789 O O . TYR A 1 101 ? 13.520 -9.766 -29.259 1.00 53.94 101 TYR A O 1
ATOM 797 N N . PHE A 1 102 ? 14.125 -7.850 -30.262 1.00 57.38 102 PHE A N 1
ATOM 798 C CA . PHE A 1 102 ? 13.665 -8.248 -31.593 1.00 57.38 102 PHE A CA 1
ATOM 799 C C . PHE A 1 102 ? 14.858 -8.679 -32.444 1.00 57.38 102 PHE A C 1
ATOM 801 O O . PHE A 1 102 ? 15.858 -7.978 -32.527 1.00 57.38 102 PHE A O 1
ATOM 808 N N . GLU A 1 103 ? 14.727 -9.821 -33.117 1.00 52.25 103 GLU A N 1
ATOM 809 C CA . GLU A 1 103 ? 15.786 -10.496 -33.890 1.00 52.25 103 GLU A CA 1
ATOM 810 C C . GLU A 1 103 ? 16.271 -9.699 -35.124 1.00 52.25 103 GLU A C 1
ATOM 812 O O . GLU A 1 103 ? 17.199 -10.117 -35.804 1.00 52.25 103 GLU A O 1
ATOM 817 N N . ASN A 1 104 ? 15.658 -8.542 -35.403 1.00 56.78 104 ASN A N 1
ATOM 818 C CA . ASN A 1 104 ? 15.869 -7.729 -36.602 1.00 56.78 104 ASN A CA 1
ATOM 819 C C . ASN A 1 104 ? 16.191 -6.249 -36.290 1.00 56.78 104 ASN A C 1
ATOM 821 O O . ASN A 1 104 ? 16.069 -5.410 -37.180 1.00 56.78 104 ASN A O 1
ATOM 825 N N . ASN A 1 105 ? 16.522 -5.908 -35.035 1.00 51.03 105 ASN A N 1
ATOM 826 C CA . ASN A 1 105 ? 16.830 -4.536 -34.614 1.00 51.03 105 ASN A CA 1
ATOM 827 C C . ASN A 1 105 ? 18.086 -4.503 -33.717 1.00 51.03 105 ASN A C 1
ATOM 829 O O . ASN A 1 105 ? 18.243 -5.354 -32.844 1.00 51.03 105 ASN A O 1
ATOM 833 N N . ASP A 1 106 ? 18.967 -3.523 -33.932 1.00 54.12 106 ASP A N 1
ATOM 834 C CA . ASP A 1 106 ? 20.344 -3.462 -33.395 1.00 54.12 106 ASP A CA 1
ATOM 835 C C . ASP A 1 106 ? 20.459 -3.016 -31.913 1.00 54.12 106 ASP A C 1
ATOM 837 O O . ASP A 1 106 ? 21.545 -2.652 -31.454 1.00 54.12 106 ASP A O 1
ATOM 841 N N . GLY A 1 107 ? 19.380 -3.053 -31.118 1.00 55.03 107 GLY A N 1
ATOM 842 C CA . GLY A 1 107 ? 19.416 -2.585 -29.725 1.00 55.03 107 GLY A CA 1
ATOM 843 C C . GLY A 1 107 ? 18.311 -3.130 -28.807 1.00 55.03 107 GLY A C 1
ATOM 844 O O . GLY A 1 107 ? 17.252 -3.545 -29.286 1.00 55.03 107 GLY A O 1
ATOM 845 N N . PRO A 1 108 ? 18.546 -3.155 -27.476 1.00 55.59 108 PRO A N 1
ATOM 846 C CA . PRO A 1 108 ? 17.538 -3.545 -26.490 1.00 55.59 108 PRO A CA 1
ATOM 847 C C . PRO A 1 108 ? 16.395 -2.520 -26.448 1.00 55.59 108 PRO A C 1
ATOM 849 O O . PRO A 1 108 ? 16.629 -1.340 -26.192 1.00 55.59 108 PRO A O 1
ATOM 852 N N . LEU A 1 109 ? 15.154 -2.968 -26.658 1.00 55.47 109 LEU A N 1
ATOM 853 C CA . LEU A 1 109 ? 13.961 -2.131 -26.521 1.00 55.47 109 LEU A CA 1
ATOM 854 C C . LEU A 1 109 ? 13.374 -2.301 -25.120 1.00 55.47 109 LEU A C 1
ATOM 856 O O . LEU A 1 109 ? 13.092 -3.416 -24.681 1.00 55.47 109 LEU A O 1
ATOM 860 N N . PHE A 1 110 ? 13.169 -1.195 -24.413 1.00 58.75 110 PHE A N 1
ATOM 861 C CA . PHE A 1 110 ? 12.555 -1.198 -23.090 1.00 58.75 110 PHE A CA 1
ATOM 862 C C . PHE A 1 110 ? 11.089 -0.778 -23.200 1.00 58.75 110 PHE A C 1
ATOM 864 O O . PHE A 1 110 ? 10.784 0.325 -23.638 1.00 58.75 110 PHE A O 1
ATOM 871 N N . LEU A 1 111 ? 10.180 -1.665 -22.804 1.00 56.09 111 LEU A N 1
ATOM 872 C CA . LEU A 1 111 ? 8.763 -1.361 -22.660 1.00 56.09 111 LEU A CA 1
ATOM 873 C C . LEU A 1 111 ? 8.510 -0.920 -21.219 1.00 56.09 111 LEU A C 1
ATOM 875 O O . LEU A 1 111 ? 8.564 -1.726 -20.287 1.00 56.09 111 LEU A O 1
ATOM 879 N N . GLU A 1 112 ? 8.249 0.365 -21.046 1.00 63.81 112 GLU A N 1
ATOM 880 C CA . GLU A 1 112 ? 7.962 0.986 -19.758 1.00 63.81 112 GLU A CA 1
ATOM 881 C C . GLU A 1 112 ? 6.444 1.051 -19.564 1.00 63.81 112 GLU A C 1
ATOM 883 O O . GLU A 1 112 ? 5.724 1.444 -20.476 1.00 63.81 112 GLU A O 1
ATOM 888 N N . ASN A 1 113 ? 5.940 0.642 -18.401 1.00 65.12 113 ASN A N 1
ATOM 889 C CA . ASN A 1 113 ? 4.521 0.713 -18.067 1.00 65.12 113 ASN A CA 1
ATOM 890 C C . ASN A 1 113 ? 4.353 1.383 -16.706 1.00 65.12 113 ASN A C 1
ATOM 892 O O . ASN A 1 113 ? 4.874 0.886 -15.706 1.00 65.12 113 ASN A O 1
ATOM 896 N N . SER A 1 114 ? 3.612 2.488 -16.671 1.00 68.06 114 SER A N 1
ATOM 897 C CA . SER A 1 114 ? 3.216 3.149 -15.428 1.00 68.06 114 SER A CA 1
ATOM 898 C C . SER A 1 114 ? 1.721 2.987 -15.208 1.00 68.06 114 SER A C 1
ATOM 900 O O . SER A 1 114 ? 0.901 3.402 -16.024 1.00 68.06 114 SER A O 1
ATOM 902 N N . GLU A 1 115 ? 1.366 2.398 -14.077 1.00 74.31 115 GLU A N 1
ATOM 903 C CA . GLU A 1 115 ? 0.003 2.067 -13.692 1.00 74.31 115 GLU A CA 1
ATOM 904 C C . GLU A 1 115 ? -0.374 2.822 -12.419 1.00 74.31 115 GLU A C 1
ATOM 906 O O . GLU A 1 115 ? 0.375 2.820 -11.441 1.00 74.31 115 GLU A O 1
ATOM 911 N N . ILE A 1 116 ? -1.573 3.400 -12.399 1.00 80.44 116 ILE A N 1
ATOM 912 C CA . ILE A 1 116 ? -2.249 3.746 -11.152 1.00 80.44 116 ILE A CA 1
ATOM 913 C C . ILE A 1 116 ? -3.330 2.713 -10.886 1.00 80.44 116 ILE A C 1
ATOM 915 O O . ILE A 1 116 ? -4.193 2.439 -11.721 1.00 80.44 116 ILE A O 1
ATOM 919 N N . ARG A 1 117 ? -3.317 2.183 -9.670 1.00 87.06 117 ARG A N 1
ATOM 920 C CA . ARG A 1 117 ? -4.338 1.294 -9.152 1.00 87.06 117 ARG A CA 1
ATOM 921 C C . ARG A 1 117 ? -5.092 1.972 -8.032 1.00 87.06 117 ARG A C 1
ATOM 923 O O . ARG A 1 117 ? -4.520 2.289 -6.997 1.00 87.06 117 ARG A O 1
ATOM 930 N N . PHE A 1 118 ? -6.390 2.125 -8.210 1.00 90.50 118 PHE A N 1
ATOM 931 C CA . PHE A 1 118 ? -7.301 2.437 -7.121 1.00 90.50 118 PHE A CA 1
ATOM 932 C C . PHE A 1 118 ? -7.845 1.131 -6.567 1.00 90.50 118 PHE A C 1
ATOM 934 O O . PHE A 1 118 ? -8.271 0.272 -7.331 1.00 90.50 118 PHE A O 1
ATOM 941 N N . GLU A 1 119 ? -7.843 0.961 -5.252 1.00 92.06 119 GLU A N 1
ATOM 942 C CA . GLU A 1 119 ? -8.346 -0.247 -4.609 1.00 92.06 119 GLU A CA 1
ATOM 943 C C . GLU A 1 119 ? -9.227 0.076 -3.406 1.00 92.06 119 GLU A C 1
ATOM 945 O O . GLU A 1 119 ? -9.001 1.018 -2.647 1.00 92.06 119 GLU A O 1
ATOM 950 N N . THR A 1 120 ? -10.260 -0.734 -3.230 1.00 94.75 120 THR A N 1
ATOM 951 C CA . THR A 1 120 ? -11.096 -0.773 -2.039 1.00 94.75 120 THR A CA 1
ATOM 952 C C . THR A 1 120 ? -11.167 -2.210 -1.561 1.00 94.75 120 THR A C 1
ATOM 954 O O . THR A 1 120 ? -11.541 -3.109 -2.311 1.00 94.75 120 THR A O 1
ATOM 957 N N . ARG A 1 121 ? -10.808 -2.438 -0.303 1.00 94.94 121 ARG A N 1
ATOM 958 C CA . ARG A 1 121 ? -10.799 -3.755 0.324 1.00 94.94 121 ARG A CA 1
ATOM 959 C C . ARG A 1 121 ? -11.669 -3.741 1.565 1.00 94.94 121 ARG A C 1
ATOM 961 O O . ARG A 1 121 ? -11.560 -2.853 2.402 1.00 94.94 121 ARG A O 1
ATOM 968 N N . TYR A 1 122 ? -12.518 -4.745 1.684 1.00 95.50 122 TYR A N 1
ATOM 969 C CA . TYR A 1 122 ? -13.325 -5.008 2.860 1.00 95.50 122 TYR A CA 1
ATOM 970 C C . TYR A 1 122 ? -12.926 -6.353 3.447 1.00 95.50 122 TYR A C 1
ATOM 972 O O . TYR A 1 122 ? -12.879 -7.354 2.736 1.00 95.50 122 TYR A O 1
ATOM 980 N N . GLU A 1 123 ? -12.659 -6.375 4.743 1.00 95.44 123 GLU A N 1
ATOM 981 C CA . GLU A 1 123 ? -12.307 -7.563 5.501 1.00 95.44 123 GLU A CA 1
ATOM 982 C C . GLU A 1 123 ? -13.268 -7.739 6.671 1.00 95.44 123 GLU A C 1
ATOM 984 O O . GLU A 1 123 ? -13.635 -6.781 7.359 1.00 95.44 123 GLU A O 1
ATOM 989 N N . ARG A 1 124 ? -13.677 -8.986 6.897 1.00 94.38 124 ARG A N 1
ATOM 990 C CA . ARG A 1 124 ? -14.612 -9.356 7.950 1.00 94.38 124 ARG A CA 1
ATOM 991 C C . ARG A 1 124 ? -14.150 -10.599 8.689 1.00 94.38 124 ARG A C 1
ATOM 993 O O . ARG A 1 124 ? -13.856 -11.629 8.085 1.00 94.38 124 ARG A O 1
ATOM 1000 N N . GLU A 1 125 ? -14.191 -10.519 10.010 1.00 93.56 125 GLU A N 1
ATOM 1001 C CA . GLU A 1 125 ? -14.028 -11.657 10.903 1.00 93.56 125 GLU A CA 1
ATOM 1002 C C . GLU A 1 125 ? -15.280 -12.546 10.841 1.00 93.56 125 GLU A C 1
ATOM 1004 O O . GLU A 1 125 ? -16.390 -12.118 11.180 1.00 93.56 125 GLU A O 1
ATOM 1009 N N . ILE A 1 126 ? -15.104 -13.793 10.401 1.00 91.31 126 ILE A N 1
ATOM 1010 C CA . ILE A 1 126 ? -16.134 -14.839 10.486 1.00 91.31 126 ILE A CA 1
ATOM 1011 C C . ILE A 1 126 ? -16.027 -15.519 11.852 1.00 91.31 126 ILE A C 1
ATOM 1013 O O . ILE A 1 126 ? -17.033 -15.761 12.518 1.00 91.31 126 ILE A O 1
ATOM 1017 N N . HIS A 1 127 ? -14.794 -15.806 12.266 1.00 89.50 127 HIS A N 1
ATOM 1018 C CA . HIS A 1 127 ? -14.455 -16.430 13.535 1.00 89.50 127 HIS A CA 1
ATOM 1019 C C . HIS A 1 127 ? -13.133 -15.849 14.053 1.00 89.50 127 HIS A C 1
ATOM 1021 O O . HIS A 1 127 ? -12.330 -15.383 13.252 1.00 89.50 127 HIS A O 1
ATOM 1027 N N . ASP A 1 128 ? -12.855 -15.962 15.356 1.00 85.25 128 ASP A N 1
ATOM 1028 C CA . ASP A 1 128 ? -11.615 -15.495 16.007 1.00 85.25 128 ASP A CA 1
ATOM 1029 C C . ASP A 1 128 ? -10.307 -15.831 15.250 1.00 85.25 128 ASP A C 1
ATOM 1031 O O . ASP A 1 128 ? -9.314 -15.126 15.413 1.00 85.25 128 ASP A O 1
ATOM 1035 N N . TRP A 1 129 ? -10.293 -16.908 14.452 1.00 88.25 129 TRP A N 1
ATOM 1036 C CA . TRP A 1 129 ? -9.156 -17.368 13.644 1.00 88.25 129 TRP A CA 1
ATOM 1037 C C . TRP A 1 129 ? -9.359 -17.262 12.122 1.00 88.25 129 TRP A C 1
ATOM 1039 O O . TRP A 1 129 ? -8.414 -17.474 11.363 1.00 88.25 129 TRP A O 1
ATOM 1049 N N . LEU A 1 130 ? -10.580 -16.970 11.664 1.00 92.12 130 LEU A N 1
ATOM 1050 C CA . LEU A 1 130 ? -10.981 -17.045 10.261 1.00 92.12 130 LEU A CA 1
ATOM 1051 C C . LEU A 1 130 ? -11.545 -15.715 9.782 1.00 92.12 130 LEU A C 1
ATOM 1053 O O . LEU A 1 130 ? -12.589 -15.253 10.249 1.00 92.12 130 LEU A O 1
ATOM 1057 N N . TRP A 1 131 ? -10.879 -15.148 8.790 1.00 94.81 131 TRP A N 1
ATOM 1058 C CA . TRP A 1 131 ? -11.260 -13.890 8.181 1.00 94.81 131 TRP A CA 1
ATOM 1059 C C . TRP A 1 131 ? -11.534 -14.088 6.701 1.00 94.81 131 TRP A C 1
ATOM 1061 O O . TRP A 1 131 ? -10.928 -14.929 6.037 1.00 94.81 131 TRP A O 1
ATOM 1071 N N . MET A 1 132 ? -12.462 -13.296 6.185 1.00 95.81 132 MET A N 1
ATOM 1072 C CA . MET A 1 132 ? -12.710 -13.177 4.758 1.00 95.81 132 MET A CA 1
ATOM 1073 C C . MET A 1 132 ? -12.404 -11.763 4.297 1.00 95.81 132 MET A C 1
ATOM 1075 O O . MET A 1 132 ? -12.579 -10.806 5.047 1.00 95.81 132 MET A O 1
ATOM 1079 N N . GLY A 1 133 ? -11.982 -11.637 3.048 1.00 94.69 133 GLY A N 1
ATOM 1080 C CA . GLY A 1 133 ? -11.709 -10.365 2.405 1.00 94.69 133 GLY A CA 1
ATOM 1081 C C . GLY A 1 133 ? -12.257 -10.336 0.990 1.00 94.69 133 GLY A C 1
ATOM 1082 O O . GLY A 1 133 ? -12.212 -11.336 0.274 1.00 94.69 133 GLY A O 1
ATOM 1083 N N . ALA A 1 134 ? -12.754 -9.176 0.592 1.00 95.12 134 ALA A N 1
ATOM 1084 C CA . ALA A 1 134 ? -13.126 -8.849 -0.771 1.00 95.12 134 ALA A CA 1
ATOM 1085 C C . ALA A 1 134 ? -12.409 -7.558 -1.165 1.00 95.12 134 ALA A C 1
ATOM 1087 O O . ALA A 1 134 ? -12.488 -6.562 -0.448 1.00 95.12 134 ALA A O 1
ATOM 1088 N N . THR A 1 135 ? -11.731 -7.567 -2.303 1.00 93.69 135 THR A N 1
ATOM 1089 C CA . THR A 1 135 ? -11.053 -6.404 -2.870 1.00 93.69 135 THR A CA 1
ATOM 1090 C C . THR A 1 135 ? -11.627 -6.126 -4.246 1.00 93.69 135 THR A C 1
ATOM 1092 O O . THR A 1 135 ? -11.713 -7.022 -5.084 1.00 93.69 135 THR A O 1
ATOM 1095 N N . ILE A 1 136 ? -11.986 -4.873 -4.481 1.00 93.12 136 ILE A N 1
ATOM 1096 C CA . ILE A 1 136 ? -12.304 -4.329 -5.793 1.00 93.12 136 ILE A CA 1
ATOM 1097 C C . ILE A 1 136 ? -11.240 -3.296 -6.143 1.00 93.12 136 ILE A C 1
ATOM 1099 O O . ILE A 1 136 ? -10.859 -2.478 -5.310 1.00 93.12 136 ILE A O 1
ATOM 1103 N N . GLY A 1 137 ? -10.739 -3.344 -7.366 1.00 88.19 137 GLY A N 1
ATOM 1104 C CA . GLY A 1 137 ? -9.725 -2.438 -7.864 1.00 88.19 137 GLY A CA 1
ATOM 1105 C C . GLY A 1 137 ? -10.060 -1.924 -9.254 1.00 88.19 137 GLY A C 1
ATOM 1106 O O . GLY A 1 137 ? -10.751 -2.584 -10.027 1.00 88.19 137 GLY A O 1
ATOM 1107 N N . TYR A 1 138 ? -9.553 -0.743 -9.561 1.00 85.88 138 TYR A N 1
ATOM 1108 C CA . TYR A 1 138 ? -9.560 -0.141 -10.880 1.00 85.88 138 TYR A CA 1
ATOM 1109 C C . TYR A 1 138 ? -8.126 0.191 -11.257 1.00 85.88 138 TYR A C 1
ATOM 1111 O O . TYR A 1 138 ? -7.438 0.918 -10.539 1.00 85.88 138 TYR A O 1
ATOM 1119 N N . ARG A 1 139 ? -7.679 -0.375 -12.368 1.00 82.19 139 ARG A N 1
ATOM 1120 C CA . ARG A 1 139 ? -6.355 -0.175 -12.928 1.00 82.19 139 ARG A CA 1
ATOM 1121 C C . ARG A 1 139 ? -6.464 0.770 -14.117 1.00 82.19 139 ARG A C 1
ATOM 1123 O O . ARG A 1 139 ? -7.140 0.435 -15.084 1.00 82.19 139 ARG A O 1
ATOM 1130 N N . HIS A 1 140 ? -5.753 1.889 -14.042 1.00 76.44 140 HIS A N 1
ATOM 1131 C CA . HIS A 1 140 ? -5.603 2.848 -15.128 1.00 76.44 140 HIS A CA 1
ATOM 1132 C C . HIS A 1 140 ? -4.128 2.952 -15.523 1.00 76.44 140 HIS A C 1
ATOM 1134 O O . HIS A 1 140 ? -3.267 3.169 -14.666 1.00 76.44 140 HIS A O 1
ATOM 1140 N N . ASN A 1 141 ? -3.820 2.782 -16.807 1.00 69.75 141 ASN A N 1
ATOM 1141 C CA . ASN A 1 141 ? -2.447 2.880 -17.307 1.00 69.75 141 ASN A CA 1
ATOM 1142 C C . ASN A 1 141 ? -2.177 4.327 -17.756 1.00 69.75 141 ASN A C 1
ATOM 1144 O O . ASN A 1 141 ? -2.925 4.878 -18.556 1.00 69.75 141 ASN A O 1
ATOM 1148 N N . LEU A 1 142 ? -1.124 4.954 -17.228 1.00 58.00 142 LEU A N 1
ATOM 1149 C CA . LEU A 1 142 ? -0.837 6.376 -17.445 1.00 58.00 142 LEU A CA 1
ATOM 1150 C C . LEU A 1 142 ? -0.053 6.675 -18.732 1.00 58.00 142 LEU A C 1
ATOM 1152 O O . LEU A 1 142 ? -0.205 7.773 -19.257 1.00 58.00 142 LEU A O 1
ATOM 1156 N N . SER A 1 143 ? 0.816 5.775 -19.208 1.00 53.78 143 SER A N 1
ATOM 1157 C CA . SER A 1 143 ? 1.479 5.836 -20.533 1.00 53.78 143 SER A CA 1
ATOM 1158 C C . SER A 1 143 ? 2.559 4.757 -20.678 1.00 53.78 143 SER A C 1
ATOM 1160 O O . SER A 1 143 ? 3.096 4.256 -19.684 1.00 53.78 143 SER A O 1
ATOM 1162 N N . PHE A 1 144 ? 2.845 4.418 -21.940 1.00 42.94 144 PHE A N 1
ATOM 1163 C CA . PHE A 1 144 ? 3.913 3.532 -22.394 1.00 42.94 144 PHE A CA 1
ATOM 1164 C C . PHE A 1 144 ? 4.915 4.346 -23.219 1.00 42.94 144 PHE A C 1
ATOM 1166 O O . PHE A 1 144 ? 4.641 4.651 -24.378 1.00 42.94 144 PHE A O 1
ATOM 1173 N N . ASP A 1 145 ? 6.076 4.671 -22.655 1.00 44.53 145 ASP A N 1
ATOM 1174 C CA . ASP A 1 145 ? 7.112 5.407 -23.381 1.00 44.53 145 ASP A CA 1
ATOM 1175 C C . ASP A 1 145 ? 8.234 4.442 -23.795 1.00 44.53 145 ASP A C 1
ATOM 1177 O O . ASP A 1 145 ? 9.039 3.996 -22.983 1.00 44.53 145 ASP A O 1
ATOM 1181 N N . LEU A 1 146 ? 8.294 4.086 -25.082 1.00 36.19 146 LEU A N 1
ATOM 1182 C CA . LEU A 1 146 ? 9.445 3.386 -25.666 1.00 36.19 146 LEU A CA 1
ATOM 1183 C C . LEU A 1 146 ? 10.583 4.393 -25.861 1.00 36.19 146 LEU A C 1
ATOM 1185 O O . LEU A 1 146 ? 10.543 5.198 -26.791 1.00 36.19 146 LEU A O 1
ATOM 1189 N N . SER A 1 147 ? 11.581 4.348 -24.977 1.00 40.84 147 SER A N 1
ATOM 1190 C CA . SER A 1 147 ? 12.744 5.241 -25.005 1.00 40.84 147 SER A CA 1
ATOM 1191 C C . SER A 1 147 ? 14.040 4.476 -25.276 1.00 40.84 147 SER A C 1
ATOM 1193 O O . SER A 1 147 ? 14.340 3.463 -24.646 1.00 40.84 147 SER A O 1
ATOM 1195 N N . GLU A 1 148 ? 14.833 4.987 -26.216 1.00 37.03 148 GLU A N 1
ATOM 1196 C CA . GLU A 1 148 ? 16.133 4.440 -26.604 1.00 37.03 148 GLU A CA 1
ATOM 1197 C C . GLU A 1 148 ? 17.257 5.251 -25.922 1.00 37.03 148 GLU A C 1
ATOM 1199 O O . GLU A 1 148 ? 17.451 6.443 -26.201 1.00 37.03 148 GLU A O 1
ATOM 1204 N N . GLY A 1 149 ? 18.008 4.626 -25.006 1.00 40.44 149 GLY A N 1
ATOM 1205 C CA . GLY A 1 149 ? 19.277 5.170 -24.503 1.00 40.44 149 GLY A CA 1
ATOM 1206 C C . GLY A 1 149 ? 19.543 5.016 -23.002 1.00 40.44 149 GLY A C 1
ATOM 1207 O O . GLY A 1 149 ? 18.776 5.468 -22.159 1.00 40.44 149 GLY A O 1
ATOM 1208 N N . ASP A 1 150 ? 20.710 4.455 -22.696 1.00 44.88 150 ASP A N 1
ATOM 1209 C CA . ASP A 1 150 ? 21.298 4.298 -21.364 1.00 44.88 150 ASP A CA 1
ATOM 1210 C C . ASP A 1 150 ? 21.868 5.638 -20.856 1.00 44.88 150 ASP A C 1
ATOM 1212 O O . ASP A 1 150 ? 22.971 6.039 -21.226 1.00 44.88 150 ASP A O 1
ATOM 1216 N N . SER A 1 151 ? 21.097 6.414 -20.083 1.00 39.88 151 SER A N 1
ATOM 1217 C CA . SER A 1 151 ? 21.650 7.511 -19.267 1.00 39.88 151 SER A CA 1
ATOM 1218 C C . SER A 1 151 ? 20.659 8.039 -18.222 1.00 39.88 151 SER A C 1
ATOM 1220 O O . SER A 1 151 ? 19.523 8.382 -18.526 1.00 39.88 151 SER A O 1
ATOM 1222 N N . ILE A 1 152 ? 21.153 8.197 -16.992 1.00 41.31 152 ILE A N 1
ATOM 1223 C CA . ILE A 1 152 ? 20.439 8.563 -15.748 1.00 41.31 152 ILE A CA 1
ATOM 1224 C C . ILE A 1 152 ? 19.875 10.015 -15.764 1.00 41.31 152 ILE A C 1
ATOM 1226 O O . ILE A 1 152 ? 19.311 10.484 -14.782 1.00 41.31 152 ILE A O 1
ATOM 1230 N N . LEU A 1 153 ? 20.038 10.777 -16.857 1.00 43.25 153 LEU A N 1
ATOM 1231 C CA . LEU A 1 153 ? 19.768 12.227 -16.906 1.00 43.25 153 LEU A CA 1
ATOM 1232 C C . LEU A 1 153 ? 19.129 12.712 -18.222 1.00 43.25 153 LEU A C 1
ATOM 1234 O O . LEU A 1 153 ? 19.420 13.827 -18.669 1.00 43.25 153 LEU A O 1
ATOM 1238 N N . ARG A 1 154 ? 18.281 11.916 -18.886 1.00 45.78 154 ARG A N 1
ATOM 1239 C CA . ARG A 1 154 ? 17.709 12.327 -20.181 1.00 45.78 154 ARG A CA 1
ATOM 1240 C C . ARG A 1 154 ? 16.297 12.918 -20.070 1.00 45.78 154 ARG A C 1
ATOM 1242 O O . ARG A 1 154 ? 15.405 12.381 -19.429 1.00 45.78 154 ARG A O 1
ATOM 1249 N N . LYS A 1 155 ? 16.132 14.075 -20.717 1.00 38.91 155 LYS A N 1
ATOM 1250 C CA . LYS A 1 155 ? 14.887 14.834 -20.918 1.00 38.91 155 LYS A CA 1
ATOM 1251 C C . LYS A 1 155 ? 13.964 14.052 -21.876 1.00 38.91 155 LYS A C 1
ATOM 1253 O O . LYS A 1 155 ? 14.493 13.523 -22.853 1.00 38.91 155 LYS A O 1
ATOM 1258 N N . PRO A 1 156 ? 12.637 13.996 -21.648 1.00 37.09 156 PRO A N 1
ATOM 1259 C CA . PRO A 1 156 ? 11.738 13.142 -22.423 1.00 37.09 156 PRO A CA 1
ATOM 1260 C C . PRO A 1 156 ? 11.678 13.636 -23.869 1.00 37.09 156 PRO A C 1
ATOM 1262 O O . PRO A 1 156 ? 11.254 14.765 -24.130 1.00 37.09 156 PRO A O 1
ATOM 1265 N N . SER A 1 157 ? 12.143 12.822 -24.813 1.00 35.09 157 SER A N 1
ATOM 1266 C CA . SER A 1 157 ? 12.017 13.113 -26.239 1.00 35.09 157 SER A CA 1
ATOM 1267 C C . SER A 1 157 ? 11.520 11.891 -26.999 1.00 35.09 157 SER A C 1
ATOM 1269 O O . SER A 1 157 ? 12.233 10.897 -27.099 1.00 35.09 157 SER A O 1
ATOM 1271 N N . SER A 1 158 ? 10.322 12.080 -27.561 1.00 35.66 158 SER A N 1
ATOM 1272 C CA . SER A 1 158 ? 9.626 11.335 -28.619 1.00 35.66 158 SER A CA 1
ATOM 1273 C C . SER A 1 158 ? 9.309 9.861 -28.356 1.00 35.66 158 SER A C 1
ATOM 1275 O O . SER A 1 158 ? 10.115 8.981 -28.628 1.00 35.66 158 SER A O 1
ATOM 1277 N N . VAL A 1 159 ? 8.063 9.650 -27.925 1.00 40.59 159 VAL A N 1
ATOM 1278 C CA . VAL A 1 159 ? 7.323 8.383 -27.839 1.00 40.59 159 VAL A CA 1
ATOM 1279 C C . VAL A 1 159 ? 7.088 7.829 -29.251 1.00 40.59 159 VAL A C 1
ATOM 1281 O O . VAL A 1 159 ? 6.543 8.537 -30.098 1.00 40.59 159 VAL A O 1
ATOM 1284 N N . VAL A 1 160 ? 7.524 6.594 -29.528 1.00 45.44 160 VAL A N 1
ATOM 1285 C CA . VAL A 1 160 ? 7.479 5.991 -30.882 1.00 45.44 160 VAL A CA 1
ATOM 1286 C C . VAL A 1 160 ? 6.375 4.934 -31.043 1.00 45.44 160 VAL A C 1
ATOM 1288 O O . VAL A 1 160 ? 6.064 4.557 -32.169 1.00 45.44 160 VAL A O 1
ATOM 1291 N N . LEU A 1 161 ? 5.711 4.486 -29.973 1.00 39.22 161 LEU A N 1
ATOM 1292 C CA . LEU A 1 161 ? 4.675 3.448 -30.063 1.00 39.22 161 LEU A CA 1
ATOM 1293 C C . LEU A 1 161 ? 3.667 3.559 -28.911 1.00 39.22 161 LEU A C 1
ATOM 1295 O O . LEU A 1 161 ? 3.988 3.261 -27.766 1.00 39.22 161 LEU A O 1
ATOM 1299 N N . ASP A 1 162 ? 2.440 3.948 -29.255 1.00 36.41 162 ASP A N 1
ATOM 1300 C CA . ASP A 1 162 ? 1.270 3.924 -28.378 1.00 36.41 162 ASP A CA 1
ATOM 1301 C C . ASP A 1 162 ? 0.647 2.522 -28.398 1.00 36.41 162 ASP A C 1
ATOM 1303 O O . ASP A 1 162 ? 0.075 2.092 -29.402 1.00 36.41 162 ASP A O 1
ATOM 1307 N N . SER A 1 163 ? 0.736 1.798 -27.284 1.00 39.31 163 SER A N 1
ATOM 1308 C CA . SER A 1 163 ? -0.071 0.600 -27.048 1.00 39.31 163 SER A CA 1
ATOM 1309 C C . SER A 1 163 ? -0.957 0.851 -25.837 1.00 39.31 163 SER A C 1
ATOM 1311 O O . SER A 1 163 ? -0.566 0.602 -24.700 1.00 39.31 163 SER A O 1
ATOM 1313 N N . SER A 1 164 ? -2.166 1.353 -26.085 1.00 42.88 164 SER A N 1
ATOM 1314 C CA . SER A 1 164 ? -3.207 1.495 -25.067 1.00 42.88 164 SER A CA 1
ATOM 1315 C C . SER A 1 164 ? -3.654 0.104 -24.606 1.00 42.88 164 SER A C 1
ATOM 1317 O O . SER A 1 164 ? -4.349 -0.613 -25.324 1.00 42.88 164 SER A O 1
ATOM 1319 N N . VAL A 1 165 ? -3.199 -0.314 -23.423 1.00 53.09 165 VAL A N 1
ATOM 1320 C CA . VAL A 1 165 ? -3.805 -1.440 -22.706 1.00 53.09 165 VAL A CA 1
ATOM 1321 C C . VAL A 1 165 ? -5.002 -0.887 -21.945 1.00 53.09 165 VAL A C 1
ATOM 1323 O O . VAL A 1 165 ? -4.843 0.026 -21.133 1.00 53.09 165 VAL A O 1
ATOM 1326 N N . ASP A 1 166 ? -6.170 -1.446 -22.252 1.00 59.97 166 ASP A N 1
ATOM 1327 C CA . ASP A 1 166 ? -7.481 -1.016 -21.770 1.00 59.97 166 ASP A CA 1
ATOM 1328 C C . ASP A 1 166 ? -7.563 -0.996 -20.233 1.00 59.97 166 ASP A C 1
ATOM 1330 O O . ASP A 1 166 ? -6.888 -1.771 -19.540 1.00 59.97 166 ASP A O 1
ATOM 1334 N N . ASP A 1 167 ? -8.399 -0.106 -19.704 1.00 74.56 167 ASP A N 1
ATOM 1335 C CA . ASP A 1 167 ? -8.640 0.002 -18.268 1.00 74.56 167 ASP A CA 1
ATOM 1336 C C . ASP A 1 167 ? -9.244 -1.299 -17.734 1.00 74.56 167 ASP A C 1
ATOM 1338 O O . ASP A 1 167 ? -10.169 -1.873 -18.312 1.00 74.56 167 ASP A O 1
ATOM 1342 N N . ALA A 1 168 ? -8.726 -1.781 -16.604 1.00 78.62 168 ALA A N 1
ATOM 1343 C CA . ALA A 1 168 ? -9.117 -3.080 -16.070 1.00 78.62 168 ALA A CA 1
ATOM 1344 C C . ALA A 1 168 ? -9.725 -2.950 -14.675 1.00 78.62 168 ALA A C 1
ATOM 1346 O O . ALA A 1 168 ? -9.117 -2.414 -13.746 1.00 78.62 168 ALA A O 1
ATOM 1347 N N . MET A 1 169 ? -10.918 -3.517 -14.501 1.00 85.31 169 MET A N 1
ATOM 1348 C CA . MET A 1 169 ? -11.472 -3.760 -13.172 1.00 85.31 169 MET A CA 1
ATOM 1349 C C . MET A 1 169 ? -10.911 -5.068 -12.614 1.00 85.31 169 MET A C 1
ATOM 1351 O O . MET A 1 169 ? -10.918 -6.102 -13.281 1.00 85.31 169 MET A O 1
ATOM 1355 N N . VAL A 1 170 ? -10.447 -5.028 -11.371 1.00 83.19 170 VAL A N 1
ATOM 1356 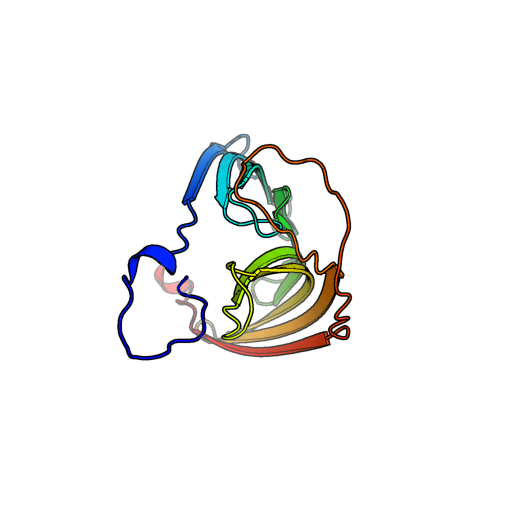C CA . VAL A 1 170 ? -9.884 -6.173 -10.656 1.00 83.19 170 VAL A CA 1
ATOM 1357 C C . VAL A 1 170 ? -10.809 -6.532 -9.504 1.00 83.19 170 VAL A C 1
ATOM 1359 O O . VAL A 1 170 ? -11.210 -5.672 -8.727 1.00 83.19 170 VAL A O 1
ATOM 1362 N N . PHE A 1 171 ? -11.121 -7.814 -9.360 1.00 89.25 171 PHE A N 1
ATOM 1363 C CA . PHE A 1 171 ? -11.883 -8.330 -8.230 1.00 89.25 171 PHE A CA 1
ATOM 1364 C C . PHE A 1 171 ? -11.109 -9.484 -7.608 1.00 89.25 171 PHE A C 1
ATOM 1366 O O . PHE A 1 171 ? -10.612 -10.359 -8.314 1.00 89.25 171 PHE A O 1
ATOM 1373 N N . SER A 1 172 ? -11.002 -9.487 -6.286 1.00 89.44 172 SER A N 1
ATOM 1374 C CA . SER A 1 172 ? -10.341 -10.543 -5.532 1.00 89.44 172 SER A CA 1
ATOM 1375 C C . SER A 1 172 ? -11.159 -10.881 -4.300 1.00 89.44 172 SER A C 1
ATOM 1377 O O . SER A 1 172 ? -11.681 -9.999 -3.623 1.00 89.44 172 SER A O 1
ATOM 1379 N N . PHE A 1 173 ? -11.266 -12.170 -4.008 1.00 92.25 173 PHE A N 1
ATOM 1380 C CA . PHE A 1 173 ? -11.919 -12.680 -2.815 1.00 92.25 173 PHE A CA 1
ATOM 1381 C C . PHE A 1 173 ? -10.986 -13.691 -2.173 1.00 92.25 173 PHE A C 1
ATOM 1383 O O . PHE A 1 173 ? -10.387 -14.519 -2.859 1.00 92.25 173 PHE A O 1
ATOM 1390 N N . GLY A 1 174 ? -10.847 -13.617 -0.857 1.00 90.75 174 GLY A N 1
ATOM 1391 C CA . GLY A 1 174 ? -9.910 -14.448 -0.125 1.00 90.75 174 GLY A CA 1
ATOM 1392 C C . GLY A 1 174 ? -10.426 -14.801 1.253 1.00 90.75 174 GLY A C 1
ATOM 1393 O O . GLY A 1 174 ? -11.196 -14.064 1.865 1.00 90.75 174 GLY A O 1
ATOM 1394 N N . ILE A 1 175 ? -9.964 -15.942 1.741 1.00 92.38 175 ILE A N 1
ATOM 1395 C CA . ILE A 1 175 ? -10.119 -16.362 3.126 1.00 92.38 175 ILE A CA 1
ATOM 1396 C C . ILE A 1 175 ? -8.710 -16.477 3.689 1.00 92.38 175 ILE A C 1
ATOM 1398 O O . ILE A 1 175 ? -7.827 -17.036 3.038 1.00 92.38 175 ILE A O 1
ATOM 1402 N N . PHE A 1 176 ? -8.488 -15.927 4.874 1.00 92.81 176 PHE A N 1
ATOM 1403 C CA . PHE A 1 176 ? -7.182 -15.921 5.512 1.00 92.81 176 PHE A CA 1
ATOM 1404 C C . PHE A 1 176 ? -7.293 -16.263 6.994 1.00 92.81 176 PHE A C 1
ATOM 1406 O O . PHE A 1 176 ? -8.296 -15.995 7.660 1.00 92.81 176 PHE A O 1
ATOM 1413 N N . LEU A 1 177 ? -6.246 -16.920 7.487 1.00 90.88 177 LEU A N 1
ATOM 1414 C CA . LEU A 1 177 ? -6.128 -17.348 8.871 1.00 90.88 177 LEU A CA 1
ATOM 1415 C C . LEU A 1 177 ? -5.376 -16.276 9.651 1.00 90.88 177 LEU A C 1
ATOM 1417 O O . LEU A 1 177 ? -4.282 -15.873 9.257 1.00 90.88 177 LEU A O 1
ATOM 1421 N N . VAL A 1 178 ? -5.959 -15.835 10.760 1.00 87.56 178 VAL A N 1
ATOM 1422 C CA . VAL A 1 178 ? -5.365 -14.832 11.650 1.00 87.56 178 VAL A CA 1
ATOM 1423 C C . VAL A 1 178 ? -5.208 -15.463 13.030 1.00 87.56 178 VAL A C 1
ATOM 1425 O O . VAL A 1 178 ? -6.132 -16.129 13.492 1.00 87.56 178 VAL A O 1
ATOM 1428 N N . PRO A 1 179 ? -4.064 -15.303 13.714 1.00 84.94 179 PRO A N 1
ATOM 1429 C CA . PRO A 1 179 ? -3.914 -15.820 15.066 1.00 84.94 179 PRO A CA 1
ATOM 1430 C C . PRO A 1 179 ? -4.961 -15.194 16.014 1.00 84.94 179 PRO A C 1
ATOM 1432 O O . PRO A 1 179 ? -5.081 -13.967 16.068 1.00 84.94 179 PRO A O 1
ATOM 1435 N N . PRO A 1 180 ? -5.706 -16.012 16.785 1.00 81.44 180 PRO A N 1
ATOM 1436 C CA . PRO A 1 180 ? -6.691 -15.534 17.749 1.00 81.44 180 PRO A CA 1
ATOM 1437 C C . PRO A 1 180 ? -6.103 -14.571 18.774 1.00 81.44 180 PRO A C 1
ATOM 1439 O O . PRO A 1 180 ? -5.058 -14.832 19.370 1.00 81.44 180 PRO A O 1
ATOM 1442 N N . ARG A 1 181 ? -6.855 -13.514 19.092 1.00 71.75 181 ARG A N 1
ATOM 1443 C CA . ARG A 1 181 ? -6.456 -12.514 20.100 1.00 71.75 181 ARG A CA 1
ATOM 1444 C C . ARG A 1 181 ? -6.235 -13.109 21.496 1.00 71.75 181 ARG A C 1
ATOM 1446 O O . ARG A 1 181 ? -5.473 -12.555 22.276 1.00 71.75 181 ARG A O 1
ATOM 1453 N N . LYS A 1 182 ? -6.853 -14.260 21.787 1.00 74.25 182 LYS A N 1
ATOM 1454 C CA . LYS A 1 182 ? -6.727 -14.989 23.062 1.00 74.25 182 LYS A CA 1
ATOM 1455 C C . LYS A 1 182 ? -5.300 -15.464 23.366 1.00 74.25 182 LYS A C 1
ATOM 1457 O O . LYS A 1 182 ? -5.015 -15.752 24.516 1.00 74.25 182 LYS A O 1
ATOM 1462 N N . PHE A 1 183 ? -4.417 -15.550 22.368 1.00 73.69 183 PHE A N 1
ATOM 1463 C CA . PHE A 1 183 ? -3.015 -15.931 22.584 1.00 73.69 183 PHE A CA 1
ATOM 1464 C C . PHE A 1 183 ? -2.127 -14.784 23.084 1.00 73.69 183 PHE A C 1
ATOM 1466 O O . PHE A 1 183 ? -1.002 -15.035 23.502 1.00 73.69 183 PHE A O 1
ATOM 1473 N N . PHE A 1 184 ? -2.614 -13.542 23.031 1.00 66.50 184 PHE A N 1
ATOM 1474 C CA . PHE A 1 184 ? -1.860 -12.342 23.406 1.00 66.50 184 PHE A CA 1
ATOM 1475 C C . PHE A 1 184 ? -2.394 -11.671 24.686 1.00 66.50 184 PHE A C 1
ATOM 1477 O O . PHE A 1 184 ? -2.040 -10.524 24.956 1.00 66.50 184 PHE A O 1
ATOM 1484 N N . GLN A 1 185 ? -3.260 -12.363 25.437 1.00 51.12 185 GLN A N 1
ATOM 1485 C CA . GLN A 1 185 ? -3.810 -11.928 26.728 1.00 51.12 185 GLN A CA 1
ATOM 1486 C C . GLN A 1 185 ? -3.121 -12.615 27.904 1.00 51.12 185 GLN A C 1
ATOM 1488 O O . GLN A 1 185 ? -2.785 -13.812 27.769 1.00 51.12 185 GLN A O 1
#

Sequence (185 aa):
DLNGDFKVGSRDMSDFLRTSAVALYGFKVDSDRTVALGLSYSYVFGQASILPVIAYYKTSFDERWGLELVLPASARIRHVPDPKNVFYVGAEVSGAQYLLYFENNDGPLFLENSEIRFETRYEREIHDWLWMGATIGYRHNLSFDLSEGDSILRKPSSVVLDSSVDDAMVFSFGIFLVPPRKFFQ

Radius of gyration: 20.88 Å; chains: 1; bounding box: 41×36×63 Å